Protein AF-A0A2H1IXR5-F1 (afdb_monomer_lite)

Structure (mmCIF, N/CA/C/O backbone):
data_AF-A0A2H1IXR5-F1
#
_entry.id   AF-A0A2H1IXR5-F1
#
loop_
_atom_site.group_PDB
_atom_site.id
_atom_site.type_symbol
_atom_site.label_atom_id
_atom_site.label_alt_id
_atom_site.label_comp_id
_atom_site.label_asym_id
_atom_site.label_entity_id
_atom_site.label_seq_id
_atom_site.pdbx_PDB_ins_code
_atom_site.Cartn_x
_atom_site.Cartn_y
_atom_site.Cartn_z
_atom_site.occupancy
_atom_site.B_iso_or_equiv
_atom_site.auth_seq_id
_atom_site.auth_comp_id
_atom_site.auth_asym_id
_atom_site.auth_atom_id
_atom_site.pdbx_PDB_model_num
ATOM 1 N N . MET A 1 1 ? 64.306 27.575 -42.105 1.00 40.12 1 MET A N 1
ATOM 2 C CA . MET A 1 1 ? 63.181 27.917 -41.209 1.00 40.12 1 MET A CA 1
ATOM 3 C C . MET A 1 1 ? 61.974 27.124 -41.673 1.00 40.12 1 MET A C 1
ATOM 5 O O . MET A 1 1 ? 61.232 27.578 -42.531 1.00 40.12 1 MET A O 1
ATOM 9 N N . THR A 1 2 ? 61.858 25.889 -41.200 1.00 37.22 2 THR A N 1
ATOM 10 C CA . THR A 1 2 ? 60.788 24.961 -41.578 1.00 37.22 2 THR A CA 1
ATOM 11 C C . THR A 1 2 ? 59.749 25.012 -40.469 1.00 37.22 2 THR A C 1
ATOM 13 O O . THR A 1 2 ? 60.037 24.636 -39.335 1.00 37.22 2 THR A O 1
ATOM 16 N N . ALA A 1 3 ? 58.574 25.559 -40.775 1.00 41.03 3 ALA A N 1
ATOM 17 C CA . ALA A 1 3 ? 57.439 25.564 -39.867 1.00 41.03 3 ALA A CA 1
ATOM 18 C C . ALA A 1 3 ? 56.911 24.130 -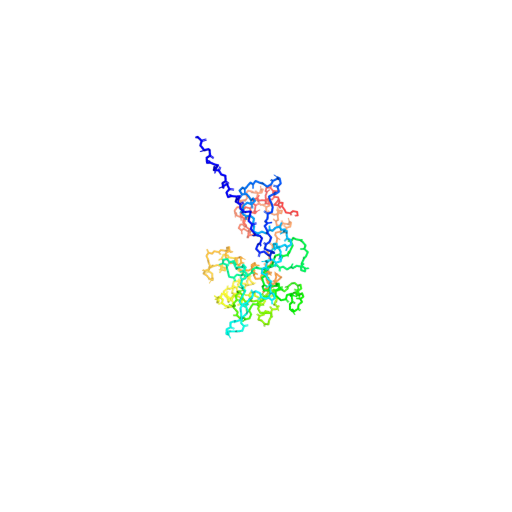39.744 1.00 41.03 3 ALA A C 1
ATOM 20 O O . ALA A 1 3 ? 56.418 23.561 -40.715 1.00 41.03 3 ALA A O 1
ATOM 21 N N . VAL A 1 4 ? 57.044 23.536 -38.559 1.00 42.31 4 VAL A N 1
ATOM 22 C CA . VAL A 1 4 ? 56.374 22.277 -38.234 1.00 42.31 4 VAL A CA 1
ATOM 23 C C . VAL A 1 4 ? 54.953 22.636 -37.814 1.00 42.31 4 VAL A C 1
ATOM 25 O O . VAL A 1 4 ? 54.736 23.279 -36.788 1.00 42.31 4 VAL A O 1
ATOM 28 N N . HIS A 1 5 ? 53.990 22.272 -38.656 1.00 37.94 5 HIS A N 1
ATOM 29 C CA . HIS A 1 5 ? 52.571 22.343 -38.343 1.00 37.94 5 HIS A CA 1
ATOM 30 C C . HIS A 1 5 ? 52.263 21.452 -37.135 1.00 37.94 5 HIS A C 1
ATOM 32 O O . HIS A 1 5 ? 52.347 20.230 -37.215 1.00 37.94 5 HIS A O 1
ATOM 38 N N . HIS A 1 6 ? 51.861 22.065 -36.025 1.00 44.50 6 HIS A N 1
ATOM 39 C CA . HIS A 1 6 ? 51.088 21.378 -35.000 1.00 44.50 6 HIS A CA 1
ATOM 40 C C . HIS A 1 6 ? 49.606 21.549 -35.325 1.00 44.50 6 HIS A C 1
ATOM 42 O O . HIS A 1 6 ? 49.024 22.599 -35.062 1.00 44.50 6 HIS A O 1
ATOM 48 N N . SER A 1 7 ? 48.991 20.517 -35.894 1.00 46.16 7 SER A N 1
ATOM 49 C CA . SER A 1 7 ? 47.535 20.422 -35.971 1.00 46.16 7 SER A CA 1
ATOM 50 C C . SER A 1 7 ? 47.090 18.969 -35.860 1.00 46.16 7 SER A C 1
ATOM 52 O O . SER A 1 7 ? 46.692 18.366 -36.844 1.00 46.16 7 SER A O 1
ATOM 54 N N . ASP A 1 8 ? 47.126 18.436 -34.644 1.00 41.22 8 ASP A N 1
ATOM 55 C CA . ASP A 1 8 ? 46.255 17.325 -34.258 1.00 41.22 8 ASP A CA 1
ATOM 56 C C . ASP A 1 8 ? 45.496 17.742 -33.000 1.00 41.22 8 ASP A C 1
ATOM 58 O O . ASP A 1 8 ? 45.766 17.325 -31.875 1.00 41.22 8 ASP A O 1
ATOM 62 N N . ALA A 1 9 ? 44.542 18.653 -33.197 1.00 44.06 9 ALA A N 1
ATOM 63 C CA . ALA A 1 9 ? 43.470 18.838 -32.238 1.00 44.06 9 ALA A CA 1
ATOM 64 C C . ALA A 1 9 ? 42.524 17.646 -32.400 1.00 44.06 9 ALA A C 1
ATOM 66 O O . ALA A 1 9 ? 41.648 17.653 -33.264 1.00 44.06 9 ALA A O 1
ATOM 67 N N . THR A 1 10 ? 42.723 16.609 -31.588 1.00 45.66 10 THR A N 1
ATOM 68 C CA . THR A 1 10 ? 41.796 15.486 -31.450 1.00 45.66 10 THR A CA 1
ATOM 69 C C . THR A 1 10 ? 40.399 16.050 -31.194 1.00 45.66 10 THR A C 1
ATOM 71 O O . THR A 1 10 ? 40.107 16.530 -30.097 1.00 45.66 10 THR A O 1
ATOM 74 N N . ILE A 1 11 ? 39.533 16.046 -32.213 1.00 52.44 11 ILE A N 1
ATOM 75 C CA . ILE A 1 11 ? 38.125 16.408 -32.050 1.00 52.44 11 ILE A CA 1
ATOM 76 C C . ILE A 1 11 ? 37.578 15.432 -31.014 1.00 52.44 11 ILE A C 1
ATOM 78 O O . ILE A 1 11 ? 37.515 14.230 -31.269 1.00 52.44 11 ILE A O 1
ATOM 82 N N . ALA A 1 12 ? 37.235 15.934 -29.826 1.00 58.16 12 ALA A N 1
ATOM 83 C CA . ALA A 1 12 ? 36.590 15.135 -28.799 1.00 58.16 12 ALA A CA 1
ATOM 84 C C . ALA A 1 12 ? 35.299 14.569 -29.401 1.00 58.16 12 ALA A C 1
ATOM 86 O O . ALA A 1 12 ? 34.321 15.298 -29.592 1.00 58.16 12 ALA A O 1
ATOM 87 N N . GLN A 1 13 ? 35.328 13.288 -29.774 1.00 75.44 13 GLN A N 1
ATOM 88 C CA . GLN A 1 13 ? 34.179 12.610 -30.355 1.00 75.44 13 GLN A CA 1
ATOM 89 C C . GLN A 1 13 ? 33.023 12.706 -29.354 1.00 75.44 13 GLN A C 1
ATOM 91 O O . GLN A 1 13 ? 33.204 12.515 -28.148 1.00 75.44 13 GLN A O 1
ATOM 96 N N . GLY A 1 14 ? 31.846 13.098 -29.844 1.00 83.75 14 GLY A N 1
ATOM 97 C CA . GLY A 1 14 ? 30.659 13.256 -29.009 1.00 83.75 14 GLY A CA 1
ATOM 98 C C . GLY A 1 14 ? 30.256 11.956 -28.307 1.00 83.75 14 GLY A C 1
ATOM 99 O O . GLY A 1 14 ? 30.697 10.877 -28.707 1.00 83.75 14 GLY A O 1
ATOM 100 N N . PRO A 1 15 ? 29.398 12.022 -27.274 1.00 94.00 15 PRO A N 1
ATOM 101 C CA . PRO A 1 15 ? 28.948 10.817 -26.591 1.00 94.00 15 PRO A CA 1
ATOM 102 C C . PRO A 1 15 ? 28.207 9.899 -27.566 1.00 94.00 15 PRO A C 1
ATOM 104 O O . PRO A 1 15 ? 27.462 10.366 -28.426 1.00 94.00 15 PRO A O 1
ATOM 107 N N . VAL A 1 16 ? 28.399 8.590 -27.425 1.00 95.69 16 VAL A N 1
ATOM 108 C CA . VAL A 1 16 ? 27.763 7.578 -28.276 1.00 95.69 16 VAL A CA 1
ATOM 109 C C . VAL A 1 16 ? 26.466 7.101 -27.627 1.00 95.69 16 VAL A C 1
ATOM 111 O O . VAL A 1 16 ? 26.419 6.827 -26.429 1.00 95.69 16 VAL A O 1
ATOM 114 N N . CYS A 1 17 ? 25.395 7.011 -28.414 1.00 95.69 17 CYS A N 1
ATOM 115 C CA . CYS A 1 17 ? 24.106 6.516 -27.951 1.00 95.69 17 CYS A CA 1
ATOM 116 C C . CYS A 1 17 ? 24.205 5.044 -27.536 1.00 95.69 17 CYS A C 1
ATOM 118 O O . CYS A 1 17 ? 24.503 4.194 -28.375 1.00 95.69 17 CYS A O 1
ATOM 120 N N . LYS A 1 18 ? 23.862 4.728 -26.282 1.00 95.00 18 LYS A N 1
ATOM 121 C CA . LYS A 1 18 ? 23.896 3.348 -25.766 1.00 95.00 18 LYS A CA 1
ATOM 122 C C . LYS A 1 18 ? 22.903 2.407 -26.470 1.00 95.00 18 LYS A C 1
ATOM 124 O O . LYS A 1 18 ? 23.137 1.208 -26.502 1.00 95.00 18 LYS A O 1
ATOM 129 N N . ALA A 1 19 ? 21.827 2.942 -27.048 1.00 93.56 19 ALA A N 1
ATOM 130 C CA . ALA A 1 19 ? 20.795 2.142 -27.712 1.00 93.56 19 ALA A CA 1
ATOM 131 C C . ALA A 1 19 ? 21.144 1.783 -29.165 1.00 93.56 19 ALA A C 1
ATOM 133 O O . ALA A 1 19 ? 21.010 0.640 -29.574 1.00 93.56 19 ALA A O 1
ATOM 134 N N . CYS A 1 20 ? 21.559 2.773 -29.966 1.00 95.31 20 CYS A N 1
ATOM 135 C CA . CYS A 1 20 ? 21.711 2.617 -31.419 1.00 95.31 20 CYS A CA 1
ATOM 136 C C . CYS A 1 20 ? 23.144 2.814 -31.932 1.00 95.31 20 CYS A C 1
ATOM 138 O O . CYS A 1 20 ? 23.359 2.789 -33.140 1.00 95.31 20 CYS A O 1
ATOM 140 N N . GLY A 1 21 ? 24.109 3.086 -31.048 1.00 94.31 21 GLY A N 1
ATOM 141 C CA . GLY A 1 21 ? 25.526 3.234 -31.398 1.00 94.31 21 GLY A CA 1
ATOM 142 C C . GLY A 1 21 ? 25.895 4.511 -32.164 1.00 94.31 21 GLY A C 1
ATOM 143 O O . GLY A 1 21 ? 27.063 4.722 -32.473 1.00 94.31 21 GLY A O 1
ATOM 144 N N . LYS A 1 22 ? 24.937 5.393 -32.472 1.00 94.88 22 LYS A N 1
ATOM 145 C CA . LYS A 1 22 ? 25.205 6.652 -33.189 1.00 94.88 22 LYS A CA 1
ATOM 146 C C . LYS A 1 22 ? 25.872 7.688 -32.283 1.00 94.88 22 LYS A C 1
ATOM 148 O O . LYS A 1 22 ? 25.480 7.835 -31.123 1.00 94.88 22 LYS A O 1
ATOM 153 N N . VAL A 1 23 ? 26.806 8.466 -32.831 1.00 95.00 23 VAL A N 1
ATOM 154 C CA . VAL A 1 23 ? 27.362 9.652 -32.158 1.00 95.00 23 VAL A CA 1
ATOM 155 C C . VAL A 1 23 ? 26.245 10.677 -31.946 1.00 95.00 23 VAL A C 1
ATOM 157 O O . VAL A 1 23 ? 25.478 10.987 -32.857 1.00 95.00 23 VAL A O 1
ATOM 160 N N . ILE A 1 24 ? 26.116 11.184 -30.723 1.00 94.75 24 ILE A N 1
ATOM 161 C CA . ILE A 1 24 ? 25.086 12.152 -30.354 1.00 94.75 24 ILE A CA 1
ATOM 162 C C . ILE A 1 24 ? 25.579 13.548 -30.721 1.00 94.75 24 ILE A C 1
ATOM 164 O O . ILE A 1 24 ? 26.466 14.103 -30.073 1.00 94.75 24 ILE A O 1
ATOM 168 N N . GLU A 1 25 ? 24.941 14.160 -31.711 1.00 93.06 25 GLU A N 1
ATOM 169 C CA . GLU A 1 25 ? 25.218 15.543 -32.093 1.00 93.06 25 GLU A CA 1
ATOM 170 C C . GLU A 1 25 ? 24.781 16.543 -31.011 1.00 93.06 25 GLU A C 1
ATOM 172 O O . GLU A 1 25 ? 23.751 16.383 -30.336 1.00 93.06 25 GLU A O 1
ATOM 177 N N . LYS A 1 26 ? 25.579 17.603 -30.840 1.00 92.31 26 LYS A N 1
ATOM 178 C CA . LYS A 1 26 ? 25.272 18.693 -29.912 1.00 92.31 26 LYS A CA 1
ATOM 179 C C . LYS A 1 26 ? 24.217 19.601 -30.522 1.00 92.31 26 LYS A C 1
ATOM 181 O O . LYS A 1 26 ? 24.456 20.243 -31.538 1.00 92.31 26 LYS A O 1
ATOM 186 N N . ARG A 1 27 ? 23.073 19.741 -29.851 1.00 90.12 27 ARG A N 1
ATOM 187 C CA . ARG A 1 27 ? 22.054 20.713 -30.271 1.00 90.12 27 ARG A CA 1
ATOM 188 C C . ARG A 1 27 ? 22.540 22.132 -29.944 1.00 90.12 27 ARG A C 1
ATOM 190 O O . ARG A 1 27 ? 23.198 22.312 -28.912 1.00 90.12 27 ARG A O 1
ATOM 197 N N . PRO A 1 28 ? 22.175 23.157 -30.737 1.00 91.75 28 PRO A N 1
ATOM 198 C CA . PRO A 1 28 ? 22.582 24.540 -30.472 1.00 91.75 28 PRO A CA 1
ATOM 199 C C . PRO A 1 28 ? 22.265 24.997 -29.040 1.00 91.75 28 PRO A C 1
ATOM 201 O O . PRO A 1 28 ? 23.124 25.554 -28.363 1.00 91.75 28 PRO A O 1
ATOM 204 N N . LYS A 1 29 ? 21.073 24.638 -28.542 1.00 92.00 29 LYS A N 1
ATOM 205 C CA . LYS A 1 29 ? 20.589 24.956 -27.188 1.00 92.00 29 LYS A CA 1
ATOM 206 C C . LYS A 1 29 ? 21.223 24.150 -26.049 1.00 92.00 29 LYS A C 1
ATOM 208 O O . LYS A 1 29 ? 21.058 24.514 -24.889 1.00 92.00 29 LYS A O 1
ATOM 213 N N . ASP A 1 30 ? 21.900 23.040 -26.341 1.00 90.38 30 ASP A N 1
ATOM 214 C CA . ASP A 1 30 ? 22.461 22.192 -25.290 1.00 90.38 30 ASP A CA 1
ATOM 215 C C . ASP A 1 30 ? 23.750 22.839 -24.756 1.00 90.38 30 ASP A C 1
ATOM 217 O O . ASP A 1 30 ? 24.709 23.052 -25.504 1.00 90.38 30 ASP A O 1
ATOM 221 N N . ALA A 1 31 ? 23.829 23.100 -23.450 1.00 93.94 31 ALA A N 1
ATOM 222 C CA . ALA A 1 31 ? 25.103 23.430 -22.814 1.00 93.94 31 ALA A CA 1
ATOM 223 C C . ALA A 1 31 ? 26.078 22.246 -22.959 1.00 93.94 31 ALA A C 1
ATOM 225 O O . ALA A 1 31 ? 25.685 21.092 -22.776 1.00 93.94 31 ALA A O 1
ATOM 226 N N . TYR A 1 32 ? 27.364 22.507 -23.227 1.00 91.31 32 TYR A N 1
ATOM 227 C CA . TYR A 1 32 ? 28.366 21.449 -23.454 1.00 91.31 32 TYR A CA 1
ATOM 228 C C . TYR A 1 32 ? 28.401 20.406 -22.323 1.00 91.31 32 TYR A C 1
ATOM 230 O O . TYR A 1 32 ? 28.439 19.203 -22.573 1.00 91.31 32 TYR A O 1
ATOM 238 N N . ARG A 1 33 ? 28.304 20.858 -21.061 1.00 93.06 33 ARG A N 1
ATOM 239 C CA . ARG A 1 33 ? 28.290 19.987 -19.872 1.00 93.06 33 ARG A CA 1
ATOM 240 C C . ARG A 1 33 ? 27.086 19.041 -19.813 1.00 93.06 33 ARG A C 1
ATOM 242 O O . ARG A 1 33 ? 27.217 17.974 -19.218 1.00 93.06 33 ARG A O 1
ATOM 249 N N . VAL A 1 34 ? 25.952 19.438 -20.389 1.00 91.81 34 VAL A N 1
ATOM 250 C CA . VAL A 1 34 ? 24.729 18.627 -20.476 1.00 91.81 34 VAL A CA 1
ATOM 251 C C . VAL A 1 34 ? 24.834 17.674 -21.659 1.00 91.81 34 VAL A C 1
ATOM 253 O O . VAL A 1 34 ? 24.655 16.472 -21.482 1.00 91.81 34 VAL A O 1
ATOM 256 N N . TRP A 1 35 ? 25.205 18.188 -22.837 1.00 93.88 35 TRP A N 1
ATOM 257 C CA . TRP A 1 35 ? 25.384 17.384 -24.047 1.00 93.88 35 TRP A CA 1
ATOM 258 C C . TRP A 1 35 ? 26.360 16.225 -23.836 1.00 93.88 35 TRP A C 1
ATOM 260 O O . TRP A 1 35 ? 25.990 15.085 -24.096 1.00 93.88 35 TRP A O 1
ATOM 270 N N . ARG A 1 36 ? 27.551 16.487 -23.276 1.00 94.19 36 ARG A N 1
ATOM 271 C CA . ARG A 1 36 ? 28.592 15.463 -23.065 1.00 94.19 36 ARG A CA 1
ATOM 272 C C . ARG A 1 36 ? 28.173 14.316 -22.134 1.00 94.19 36 ARG A C 1
ATOM 274 O O . ARG A 1 36 ? 28.843 13.296 -22.098 1.00 94.19 36 ARG A O 1
ATOM 281 N N . LYS A 1 37 ? 27.113 14.505 -21.337 1.00 94.12 37 LYS A N 1
ATOM 282 C CA . LYS A 1 37 ? 26.563 13.502 -20.408 1.00 94.12 37 LYS A CA 1
ATOM 283 C C . LYS A 1 37 ? 25.361 12.749 -20.987 1.00 94.12 37 LYS A C 1
ATOM 285 O O . LYS A 1 37 ? 24.783 11.911 -20.300 1.00 94.12 37 LYS A O 1
ATOM 290 N N . ARG A 1 38 ? 24.922 13.071 -22.208 1.00 93.69 38 ARG A N 1
ATOM 291 C CA . ARG A 1 38 ? 23.773 12.402 -22.821 1.00 93.69 38 ARG A CA 1
ATOM 292 C C . ARG A 1 38 ? 24.112 10.942 -23.102 1.00 93.69 38 ARG A C 1
ATOM 294 O O . ARG A 1 38 ? 25.134 10.650 -23.704 1.00 93.69 38 ARG A O 1
ATOM 301 N N . VAL A 1 39 ? 23.210 10.053 -22.699 1.00 95.31 39 VAL A N 1
ATOM 302 C CA . VAL A 1 39 ? 23.341 8.599 -22.896 1.00 95.31 39 VAL A CA 1
ATOM 303 C C . VAL A 1 39 ? 22.618 8.135 -24.166 1.00 95.31 39 VAL A C 1
ATOM 305 O O . VAL A 1 39 ? 23.022 7.162 -24.795 1.00 95.31 39 VAL A O 1
ATOM 308 N N . TYR A 1 40 ? 21.564 8.852 -24.573 1.00 95.75 40 TYR A N 1
ATOM 309 C CA . TYR A 1 40 ? 20.705 8.484 -25.700 1.00 95.75 40 TYR A CA 1
ATOM 310 C C . TYR A 1 40 ? 20.504 9.652 -26.682 1.00 95.75 40 TYR A C 1
ATOM 312 O O . TYR A 1 40 ? 20.401 10.827 -26.292 1.00 95.75 40 TYR A O 1
ATOM 320 N N . CYS A 1 41 ? 20.436 9.338 -27.981 1.00 93.31 41 CYS A N 1
ATOM 321 C CA . CYS A 1 41 ? 20.284 10.336 -29.046 1.00 93.31 41 CYS A CA 1
ATOM 322 C C . CYS A 1 41 ? 18.850 10.895 -29.153 1.00 93.31 41 CYS A C 1
ATOM 324 O O . CYS A 1 41 ? 18.680 12.078 -29.473 1.00 93.31 41 CYS A O 1
ATOM 326 N N . SER A 1 42 ? 17.839 10.098 -28.798 1.00 91.50 42 SER A N 1
ATOM 327 C CA . SER A 1 42 ? 16.414 10.445 -28.836 1.00 91.50 42 SER A CA 1
ATOM 328 C C . SER A 1 42 ? 15.656 9.884 -27.627 1.00 91.50 42 SER A C 1
ATOM 330 O O . SER A 1 42 ? 16.194 9.085 -26.857 1.00 91.50 42 SER A O 1
ATOM 332 N N . LYS A 1 43 ? 14.397 10.318 -27.468 1.00 88.44 43 LYS A N 1
ATOM 333 C CA . LYS A 1 43 ? 13.466 9.738 -26.493 1.00 88.44 43 LYS A CA 1
ATOM 334 C C . LYS A 1 43 ? 13.223 8.257 -26.797 1.00 88.44 43 LYS A C 1
ATOM 336 O O . LYS A 1 43 ? 13.309 7.455 -25.883 1.00 88.44 43 LYS A O 1
ATOM 341 N N . ASP A 1 44 ? 13.044 7.902 -28.067 1.00 88.88 44 ASP A N 1
ATOM 342 C CA . ASP A 1 44 ? 12.787 6.518 -28.483 1.00 88.88 44 ASP A CA 1
ATOM 343 C C . ASP A 1 44 ? 13.957 5.593 -28.145 1.00 88.88 44 ASP A C 1
ATOM 345 O O . ASP A 1 44 ? 13.749 4.509 -27.621 1.00 88.88 44 ASP A O 1
ATOM 349 N N . CYS A 1 45 ? 15.202 6.039 -28.355 1.00 92.75 45 CYS A N 1
ATOM 350 C CA . CYS A 1 45 ? 16.381 5.281 -27.929 1.00 92.75 45 CYS A CA 1
ATOM 351 C C . CYS A 1 45 ? 16.452 5.128 -26.404 1.00 92.75 45 CYS A C 1
ATOM 353 O O . CYS A 1 45 ? 16.851 4.077 -25.919 1.00 92.75 45 CYS A O 1
ATOM 355 N N . ALA A 1 46 ? 16.069 6.160 -25.646 1.00 90.25 46 ALA A N 1
ATOM 356 C CA . ALA A 1 46 ? 16.025 6.066 -24.191 1.00 90.25 46 ALA A CA 1
ATOM 357 C C . ALA A 1 46 ? 14.934 5.097 -23.714 1.00 90.25 46 ALA A C 1
ATOM 359 O O . ALA A 1 46 ? 15.184 4.312 -22.803 1.00 90.25 46 ALA A O 1
ATOM 360 N N . ASP A 1 47 ? 13.750 5.142 -24.328 1.00 86.62 47 ASP A N 1
ATOM 361 C CA . ASP A 1 47 ? 12.620 4.284 -23.980 1.00 86.62 47 ASP A CA 1
ATOM 362 C C . ASP A 1 47 ? 12.865 2.825 -24.410 1.00 86.62 47 ASP A C 1
ATOM 364 O O . ASP A 1 47 ? 12.591 1.923 -23.625 1.00 86.62 47 ASP A O 1
ATOM 368 N N . ALA A 1 48 ? 13.486 2.586 -25.571 1.00 85.88 48 ALA A N 1
ATOM 369 C CA . ALA A 1 48 ? 13.877 1.252 -26.042 1.00 85.88 48 ALA A CA 1
ATOM 370 C C . ALA A 1 48 ? 14.997 0.602 -25.210 1.00 85.88 48 ALA A C 1
ATOM 372 O O . ALA A 1 48 ? 15.167 -0.609 -25.250 1.00 85.88 48 ALA A O 1
ATOM 373 N N . SER A 1 49 ? 15.778 1.394 -24.470 1.00 89.44 49 SER A N 1
ATOM 374 C CA . SER A 1 49 ? 16.808 0.892 -23.547 1.00 89.44 49 SER A CA 1
ATOM 375 C C . SER A 1 49 ? 16.321 0.739 -22.105 1.00 89.44 49 SER A C 1
ATOM 377 O O . SER A 1 49 ? 17.132 0.496 -21.209 1.00 89.44 49 SER A O 1
ATOM 379 N N . ARG A 1 50 ? 15.023 0.930 -21.839 1.00 90.50 50 ARG A N 1
ATOM 380 C CA . ARG A 1 50 ? 14.454 0.647 -20.519 1.00 90.50 50 ARG A CA 1
ATOM 381 C C . ARG A 1 50 ? 14.367 -0.866 -20.310 1.00 90.50 50 ARG A C 1
ATOM 383 O O . ARG A 1 50 ? 14.001 -1.560 -21.254 1.00 90.50 50 ARG A O 1
ATOM 390 N N . PRO A 1 51 ? 14.601 -1.353 -19.079 1.00 92.75 51 PRO A N 1
ATOM 391 C CA . PRO A 1 51 ? 14.294 -2.732 -18.737 1.00 92.75 51 PRO A CA 1
ATOM 392 C C . PRO A 1 51 ? 12.831 -3.059 -19.057 1.00 92.75 51 PRO A C 1
ATOM 394 O O . PRO A 1 51 ? 11.910 -2.351 -18.630 1.00 92.75 51 PRO A O 1
ATOM 397 N N . SER A 1 52 ? 12.639 -4.124 -19.815 1.00 93.31 52 SER A N 1
ATOM 398 C CA . SER A 1 52 ? 11.377 -4.737 -20.182 1.00 93.31 52 SER A CA 1
ATOM 399 C C . SER A 1 52 ? 10.979 -5.766 -19.132 1.00 93.31 52 SER A C 1
ATOM 401 O O . SER A 1 52 ? 11.715 -6.709 -18.846 1.00 93.31 52 SER A O 1
ATOM 403 N N . ILE A 1 53 ? 9.761 -5.634 -18.603 1.00 95.69 53 ILE A N 1
ATOM 404 C CA . ILE A 1 53 ? 9.214 -6.583 -17.623 1.00 95.69 53 ILE A CA 1
ATOM 405 C C . ILE A 1 53 ? 9.122 -8.023 -18.153 1.00 95.69 53 ILE A C 1
ATOM 407 O O . ILE A 1 53 ? 9.006 -8.958 -17.373 1.00 95.69 53 ILE A O 1
ATOM 411 N N . LEU A 1 54 ? 9.141 -8.190 -19.478 1.00 94.56 54 LEU A N 1
ATOM 412 C CA . LEU A 1 54 ? 8.986 -9.476 -20.156 1.00 94.56 54 LEU A CA 1
ATOM 413 C C . LEU A 1 54 ? 10.303 -10.238 -20.324 1.00 94.56 54 LEU A C 1
ATOM 415 O O . LEU A 1 54 ? 10.275 -11.382 -20.761 1.00 94.56 54 LEU A O 1
ATOM 419 N N . SER A 1 55 ? 11.447 -9.608 -20.052 1.00 94.75 55 SER A N 1
ATOM 420 C CA . SER A 1 55 ? 12.751 -10.205 -20.367 1.00 94.75 55 SER A CA 1
ATOM 421 C C . SER A 1 55 ? 13.861 -9.875 -19.376 1.00 94.75 55 SER A C 1
ATOM 423 O O . SER A 1 55 ? 14.794 -10.657 -19.250 1.00 94.75 55 SER A O 1
ATOM 425 N N . ASP A 1 56 ? 13.792 -8.745 -18.669 1.00 96.50 56 ASP A N 1
ATOM 426 C CA . ASP A 1 56 ? 14.868 -8.291 -17.779 1.00 96.50 56 ASP A CA 1
ATOM 427 C C . ASP A 1 56 ? 14.687 -8.808 -16.342 1.00 96.50 56 ASP A C 1
ATOM 429 O O . ASP A 1 56 ? 14.640 -8.051 -15.369 1.00 96.50 56 ASP A O 1
ATOM 433 N N . TYR A 1 57 ? 14.574 -10.128 -16.217 1.00 97.69 57 TYR A N 1
ATOM 434 C CA . TYR A 1 57 ? 14.563 -10.856 -14.951 1.00 97.69 57 TYR A CA 1
ATOM 435 C C . TYR A 1 57 ? 15.460 -12.095 -15.036 1.00 97.69 57 TYR A C 1
ATOM 437 O O . TYR A 1 57 ? 15.698 -12.627 -16.120 1.00 97.69 57 TYR A O 1
ATOM 445 N N . ILE A 1 58 ? 15.940 -12.577 -13.890 1.00 97.81 58 ILE A N 1
ATOM 446 C CA . ILE A 1 58 ? 16.591 -13.891 -13.788 1.00 97.81 58 ILE A CA 1
ATOM 447 C C . ILE A 1 58 ? 15.638 -14.877 -13.118 1.00 97.81 58 ILE A C 1
ATOM 449 O O . ILE A 1 58 ? 14.906 -14.509 -12.203 1.00 97.81 58 ILE A O 1
ATOM 453 N N . VAL A 1 59 ? 15.631 -16.126 -13.575 1.00 98.25 59 VAL A N 1
ATOM 454 C CA . VAL A 1 59 ? 14.872 -17.195 -12.916 1.00 98.25 59 VAL A CA 1
ATOM 455 C C . VAL A 1 59 ? 15.797 -17.882 -11.922 1.00 98.25 59 VAL A C 1
ATOM 457 O O . VAL A 1 59 ? 16.832 -18.419 -12.316 1.00 98.25 59 VAL A O 1
ATOM 460 N N . VAL A 1 60 ? 15.437 -17.837 -10.642 1.00 97.81 60 VAL A N 1
ATOM 461 C CA . VAL A 1 60 ? 16.188 -18.491 -9.560 1.00 97.81 60 VAL A CA 1
ATOM 462 C C . VAL A 1 60 ? 15.564 -19.841 -9.197 1.00 97.81 60 VAL A C 1
ATOM 464 O O . VAL A 1 60 ? 14.458 -20.161 -9.630 1.00 97.81 60 VAL A O 1
ATOM 467 N N . GLU A 1 61 ? 16.262 -20.640 -8.386 1.00 97.25 61 GLU A N 1
ATOM 468 C CA . GLU A 1 61 ? 15.860 -22.011 -8.025 1.00 97.25 61 GLU A CA 1
ATOM 469 C C . GLU A 1 61 ? 14.458 -22.099 -7.398 1.00 97.25 61 GLU A C 1
ATOM 471 O O . GLU A 1 61 ? 13.729 -23.054 -7.646 1.00 97.25 61 GLU A O 1
ATOM 476 N N . SER A 1 62 ? 14.027 -21.067 -6.665 1.00 96.56 62 SER A N 1
ATOM 477 C CA . SER A 1 62 ? 12.679 -20.992 -6.084 1.00 96.56 62 SER A CA 1
ATOM 478 C C . SER A 1 62 ? 11.553 -20.793 -7.112 1.00 96.56 62 SER A C 1
ATOM 480 O O . SER A 1 62 ? 10.396 -20.640 -6.726 1.00 96.56 62 SER A O 1
ATOM 482 N N . GLY A 1 63 ? 11.868 -20.707 -8.409 1.00 97.50 63 GLY A N 1
ATOM 483 C CA . GLY A 1 63 ? 10.917 -20.363 -9.470 1.00 97.50 63 GLY A CA 1
ATOM 484 C C . GLY A 1 63 ? 10.562 -18.872 -9.523 1.00 97.50 63 GLY A C 1
ATOM 485 O O . GLY A 1 63 ? 9.781 -18.446 -10.378 1.00 97.50 63 GLY A O 1
ATOM 486 N N . CYS A 1 64 ? 11.132 -18.049 -8.635 1.00 98.31 64 CYS A N 1
ATOM 487 C CA . CYS A 1 64 ? 10.961 -16.601 -8.686 1.00 98.31 64 CYS A CA 1
ATOM 488 C C . CYS A 1 64 ? 11.639 -16.014 -9.927 1.00 98.31 64 CYS A C 1
ATOM 490 O O . CYS A 1 64 ? 12.721 -16.438 -10.332 1.00 98.31 64 CYS A O 1
ATOM 492 N N . TRP A 1 65 ? 11.003 -14.997 -10.505 1.00 98.38 65 TRP A N 1
ATOM 493 C CA . TRP A 1 65 ? 11.594 -14.176 -11.558 1.00 98.38 65 TRP A CA 1
ATOM 494 C C . TRP A 1 65 ? 12.107 -12.898 -10.907 1.00 98.38 65 TRP A C 1
ATOM 496 O O . TRP A 1 65 ? 11.324 -11.991 -10.639 1.00 98.38 65 TRP A O 1
ATOM 506 N N . GLU A 1 66 ? 13.391 -12.835 -10.578 1.00 97.69 66 GLU A N 1
ATOM 507 C CA . GLU A 1 66 ? 13.967 -11.688 -9.878 1.00 97.69 66 GLU A CA 1
ATOM 508 C C . GLU A 1 66 ? 14.216 -10.532 -10.841 1.00 97.69 66 GLU A C 1
ATOM 510 O O . GLU A 1 66 ? 15.027 -10.623 -11.770 1.00 97.69 66 GLU A O 1
ATOM 515 N N . TRP A 1 67 ? 13.512 -9.426 -10.607 1.00 98.12 67 TRP A N 1
ATOM 516 C CA . TRP A 1 67 ? 13.589 -8.232 -11.436 1.00 98.12 67 TRP A CA 1
ATOM 517 C C . TRP A 1 67 ? 14.993 -7.621 -11.459 1.00 98.12 67 TRP A C 1
ATOM 519 O O . TRP A 1 67 ? 15.552 -7.327 -10.407 1.00 98.12 67 TRP A O 1
ATOM 529 N N . GLN A 1 68 ? 15.535 -7.358 -12.653 1.00 97.19 68 GLN A N 1
ATOM 530 C CA . GLN A 1 68 ? 16.874 -6.766 -12.828 1.00 97.19 68 GLN A CA 1
ATOM 531 C C . GLN A 1 68 ? 16.843 -5.249 -13.087 1.00 97.19 68 GLN A C 1
ATOM 533 O O . GLN A 1 68 ? 17.875 -4.620 -13.327 1.00 97.19 68 GLN A O 1
ATOM 538 N N . GLY A 1 69 ? 15.654 -4.640 -13.073 1.00 95.00 69 GLY A N 1
ATOM 539 C CA . GLY A 1 69 ? 15.491 -3.196 -13.209 1.00 95.00 69 GLY A CA 1
ATOM 540 C C . GLY A 1 69 ? 15.640 -2.443 -11.883 1.00 95.00 69 GLY A C 1
ATOM 541 O O . GLY A 1 69 ? 16.313 -2.869 -10.952 1.00 95.00 69 GLY A O 1
ATOM 542 N N . HIS A 1 70 ? 15.001 -1.275 -11.789 1.00 95.25 70 HIS A N 1
ATOM 543 C CA . HIS A 1 70 ? 15.058 -0.463 -10.572 1.00 95.25 70 HIS A CA 1
ATOM 544 C C . HIS A 1 70 ? 14.356 -1.169 -9.407 1.00 95.25 70 HIS A C 1
ATOM 546 O O . HIS A 1 70 ? 13.162 -1.456 -9.505 1.00 95.25 70 HIS A O 1
ATOM 552 N N . ILE A 1 71 ? 15.059 -1.327 -8.288 1.00 95.88 71 ILE A N 1
ATOM 553 C CA . ILE A 1 71 ? 14.530 -1.792 -7.002 1.00 95.88 71 ILE A CA 1
ATOM 554 C C . ILE A 1 71 ? 14.668 -0.643 -6.001 1.00 95.88 71 ILE A C 1
ATOM 556 O O . ILE A 1 71 ? 15.708 0.015 -5.944 1.00 95.88 71 ILE A O 1
ATOM 560 N N . ASP A 1 72 ? 13.601 -0.343 -5.264 1.00 94.62 72 ASP A N 1
ATOM 561 C CA . ASP A 1 72 ? 13.643 0.692 -4.234 1.00 94.62 72 ASP A CA 1
ATOM 562 C C . ASP A 1 72 ? 14.273 0.198 -2.918 1.00 94.62 72 ASP A C 1
ATOM 564 O O . ASP A 1 72 ? 14.608 -0.972 -2.747 1.00 94.62 72 ASP A O 1
ATOM 568 N N . LYS A 1 73 ? 14.425 1.108 -1.952 1.00 95.00 73 LYS A N 1
ATOM 569 C CA . LYS A 1 73 ? 15.003 0.799 -0.634 1.00 95.00 73 LYS A CA 1
ATOM 570 C C . LYS A 1 73 ? 14.212 -0.234 0.184 1.00 95.00 73 LYS A C 1
ATOM 572 O O . LYS A 1 73 ? 14.746 -0.752 1.156 1.00 95.00 73 LYS A O 1
ATOM 577 N N . ASN A 1 74 ? 12.952 -0.479 -0.171 1.00 90.25 74 ASN A N 1
ATOM 578 C CA . ASN A 1 74 ? 12.067 -1.428 0.495 1.00 90.25 74 ASN A CA 1
ATOM 579 C C . ASN A 1 74 ? 12.015 -2.773 -0.261 1.00 90.25 74 ASN A C 1
ATOM 581 O O . ASN A 1 74 ? 11.208 -3.628 0.090 1.00 90.25 74 ASN A O 1
ATOM 585 N N . GLY A 1 75 ? 12.837 -2.958 -1.303 1.00 93.44 75 GLY A N 1
ATOM 586 C CA . GLY A 1 75 ? 12.899 -4.189 -2.093 1.00 93.44 75 GLY A CA 1
ATOM 587 C C . GLY A 1 75 ? 11.879 -4.272 -3.230 1.00 93.44 75 GLY A C 1
ATOM 588 O O . GLY A 1 75 ? 11.820 -5.289 -3.917 1.00 93.44 75 GLY A O 1
ATOM 589 N N . TYR A 1 76 ? 11.090 -3.223 -3.483 1.00 93.56 76 TYR A N 1
ATOM 590 C CA . TYR A 1 76 ? 10.054 -3.265 -4.512 1.00 93.56 76 TYR A CA 1
ATOM 591 C C . TYR A 1 76 ? 10.565 -2.769 -5.865 1.00 93.56 76 TYR A C 1
ATOM 593 O O . TYR A 1 76 ? 11.070 -1.649 -6.013 1.00 93.56 76 TYR A O 1
ATOM 601 N N . GLY A 1 77 ? 10.370 -3.600 -6.889 1.00 96.06 77 GLY A N 1
ATOM 602 C CA . GLY A 1 77 ? 10.709 -3.265 -8.266 1.00 96.06 77 GLY A CA 1
ATOM 603 C C . GLY A 1 77 ? 9.806 -2.178 -8.859 1.00 96.06 77 GLY A C 1
ATOM 604 O O . GLY A 1 77 ? 8.595 -2.161 -8.629 1.00 96.06 77 GLY A O 1
ATOM 605 N N . LYS A 1 78 ? 10.366 -1.302 -9.695 1.00 96.38 78 LYS A N 1
ATOM 606 C CA . LYS A 1 78 ? 9.627 -0.397 -10.591 1.00 96.38 78 LYS A CA 1
ATOM 607 C C . LYS A 1 78 ? 9.898 -0.778 -12.041 1.00 96.38 78 LYS A C 1
ATOM 609 O O . LYS A 1 78 ? 11.046 -1.035 -12.408 1.00 96.38 78 LYS A O 1
ATOM 614 N N . ALA A 1 79 ? 8.855 -0.760 -12.862 1.00 96.19 79 ALA A N 1
ATOM 615 C CA . ALA A 1 79 ? 8.951 -1.043 -14.289 1.00 96.19 79 ALA A CA 1
ATOM 616 C C . ALA A 1 79 ? 8.176 -0.012 -15.111 1.00 96.19 79 ALA A C 1
ATOM 618 O O . ALA A 1 79 ? 7.275 0.671 -14.611 1.00 96.19 79 ALA A O 1
ATOM 619 N N . TYR A 1 80 ? 8.569 0.108 -16.378 1.00 93.38 80 TYR A N 1
ATOM 620 C CA . TYR A 1 80 ? 7.862 0.929 -17.345 1.00 93.38 80 TYR A CA 1
ATOM 621 C C . TYR A 1 80 ? 6.819 0.088 -18.089 1.00 93.38 80 TYR A C 1
ATOM 623 O O . TYR A 1 80 ? 7.133 -0.997 -18.567 1.00 93.38 80 TYR A O 1
ATOM 631 N N . ASP A 1 81 ? 5.600 0.604 -18.208 1.00 92.31 81 ASP A N 1
ATOM 632 C CA . ASP A 1 81 ? 4.468 -0.046 -18.866 1.00 92.31 81 ASP A CA 1
ATOM 633 C C . ASP A 1 81 ? 3.977 0.837 -20.018 1.00 92.31 81 ASP A C 1
ATOM 635 O O . ASP A 1 81 ? 3.356 1.882 -19.800 1.00 92.31 81 ASP A O 1
ATOM 639 N N . ILE A 1 82 ? 4.316 0.458 -21.253 1.00 85.94 82 ILE A N 1
ATOM 640 C CA . ILE A 1 82 ? 4.001 1.251 -22.451 1.00 85.94 82 ILE A CA 1
ATOM 641 C C . ILE A 1 82 ? 2.499 1.281 -22.758 1.00 85.94 82 ILE A C 1
ATOM 643 O O . ILE A 1 82 ? 2.023 2.274 -23.312 1.00 85.94 82 ILE A O 1
ATOM 647 N N . GLU A 1 83 ? 1.766 0.246 -22.335 1.00 88.69 83 GLU A N 1
ATOM 648 C CA . GLU A 1 83 ? 0.316 0.108 -22.520 1.00 88.69 83 GLU A CA 1
ATOM 649 C C . GLU A 1 83 ? -0.473 1.088 -21.635 1.00 88.69 83 GLU A C 1
ATOM 651 O O . GLU A 1 83 ? -1.657 1.335 -21.855 1.00 88.69 83 GLU A O 1
ATOM 656 N N . GLN A 1 84 ? 0.176 1.685 -20.628 1.00 90.44 84 GLN A N 1
ATOM 657 C CA . GLN A 1 84 ? -0.444 2.695 -19.777 1.00 90.44 84 GLN A CA 1
ATOM 658 C C . GLN A 1 84 ? -0.440 4.086 -20.438 1.00 90.44 84 GLN A C 1
ATOM 660 O O . GLN A 1 84 ? 0.480 4.452 -21.190 1.00 90.44 84 GLN A O 1
ATOM 665 N N . PRO A 1 85 ? -1.437 4.932 -20.117 1.00 90.50 85 PRO A N 1
ATOM 666 C CA . PRO A 1 85 ? -1.497 6.288 -20.641 1.00 90.50 85 PRO A CA 1
ATOM 667 C C . PRO A 1 85 ? -0.274 7.120 -20.208 1.00 90.50 85 PRO A C 1
ATOM 669 O O . PRO A 1 85 ? 0.306 6.881 -19.137 1.00 90.50 85 PRO A O 1
ATOM 672 N N . PRO A 1 86 ? 0.136 8.124 -21.012 1.00 87.56 86 PRO A N 1
ATOM 673 C CA . PRO A 1 86 ? 1.198 9.053 -20.638 1.00 87.56 86 PRO A CA 1
ATOM 674 C C . PRO A 1 86 ? 0.991 9.618 -19.225 1.00 87.56 86 PRO A C 1
ATOM 676 O O . PRO A 1 86 ? -0.118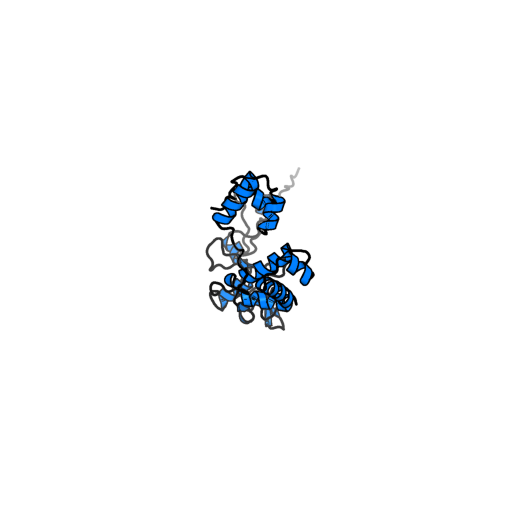 9.968 -18.837 1.00 87.56 86 PRO A O 1
ATOM 679 N N . GLY A 1 87 ? 2.068 9.678 -18.439 1.00 87.69 87 GLY A N 1
ATOM 680 C CA . GLY A 1 87 ? 2.022 10.092 -17.031 1.00 87.69 87 GLY A CA 1
ATOM 681 C C . GLY A 1 87 ? 1.759 8.962 -16.025 1.00 87.69 87 GLY A C 1
ATOM 682 O O . GLY A 1 87 ? 2.045 9.150 -14.848 1.00 87.69 87 GLY A O 1
ATOM 683 N N . ARG A 1 88 ? 1.309 7.775 -16.465 1.00 88.94 88 ARG A N 1
ATOM 684 C CA . ARG A 1 88 ? 1.101 6.584 -15.605 1.00 88.94 88 ARG A CA 1
ATOM 685 C C . ARG A 1 88 ? 1.948 5.370 -15.997 1.00 88.94 88 ARG A C 1
ATOM 687 O O . ARG A 1 88 ? 1.734 4.269 -15.511 1.00 88.94 88 ARG A O 1
ATOM 694 N N . ARG A 1 89 ? 2.937 5.573 -16.866 1.00 91.12 89 ARG A N 1
ATOM 695 C CA . ARG A 1 89 ? 3.769 4.499 -17.431 1.00 91.12 89 ARG A CA 1
ATOM 696 C C . ARG A 1 89 ? 4.831 3.943 -16.495 1.00 91.12 89 ARG A C 1
ATOM 698 O O . ARG A 1 89 ? 5.583 3.086 -16.917 1.00 91.12 89 ARG A O 1
ATOM 705 N N . VAL A 1 90 ? 4.953 4.439 -15.268 1.00 93.25 90 VAL A N 1
ATOM 706 C CA . VAL A 1 90 ? 5.866 3.873 -14.267 1.00 93.25 90 VAL A CA 1
ATOM 707 C C . VAL A 1 90 ? 5.025 3.376 -13.106 1.00 93.25 90 VAL A C 1
ATOM 709 O O . VAL A 1 90 ? 4.318 4.161 -12.479 1.00 93.25 90 VAL A O 1
ATOM 712 N N . ASP A 1 91 ? 5.114 2.082 -12.827 1.00 95.44 91 ASP A N 1
ATOM 713 C CA . ASP A 1 91 ? 4.347 1.407 -11.780 1.00 95.44 91 ASP A CA 1
ATOM 714 C C . ASP A 1 91 ? 5.220 0.334 -11.100 1.00 95.44 91 ASP A C 1
ATOM 716 O O . ASP A 1 91 ? 6.387 0.138 -11.456 1.00 95.44 91 ASP A O 1
ATOM 720 N N . TRP A 1 92 ? 4.685 -0.334 -10.079 1.00 97.06 92 TRP A N 1
ATOM 721 C CA . TRP A 1 92 ? 5.327 -1.480 -9.440 1.00 97.06 92 TRP A CA 1
ATOM 722 C C . TRP A 1 92 ? 5.540 -2.622 -10.435 1.00 97.06 92 TRP A C 1
ATOM 724 O O . TRP A 1 92 ? 4.610 -3.017 -11.136 1.00 97.06 92 TRP A O 1
ATOM 734 N N . ALA A 1 93 ? 6.753 -3.172 -10.473 1.00 97.94 93 ALA A N 1
ATOM 735 C CA . ALA A 1 93 ? 7.164 -4.174 -11.452 1.00 97.94 93 ALA A CA 1
ATOM 736 C C . ALA A 1 93 ? 6.254 -5.410 -11.434 1.00 97.94 93 ALA A C 1
ATOM 738 O O . ALA A 1 93 ? 5.810 -5.845 -12.490 1.00 97.94 93 ALA A O 1
ATOM 739 N N . HIS A 1 94 ? 5.876 -5.904 -10.251 1.00 97.44 94 HIS A N 1
ATOM 740 C CA . HIS A 1 94 ? 4.954 -7.034 -10.123 1.00 97.44 94 HIS A CA 1
ATOM 741 C C . HIS A 1 94 ? 3.559 -6.728 -10.709 1.00 97.44 94 HIS A C 1
ATOM 743 O O . HIS A 1 94 ? 2.986 -7.567 -11.399 1.00 97.44 94 HIS A O 1
ATOM 749 N N . ARG A 1 95 ? 3.035 -5.502 -10.543 1.00 97.56 95 ARG A N 1
ATOM 750 C CA . ARG A 1 95 ? 1.754 -5.082 -11.150 1.00 97.56 95 ARG A CA 1
ATOM 751 C C . ARG A 1 95 ? 1.841 -4.999 -12.663 1.00 97.56 95 ARG A C 1
ATOM 753 O O . ARG A 1 95 ? 0.910 -5.413 -13.350 1.00 97.56 95 ARG A O 1
ATOM 760 N N . VAL A 1 96 ? 2.951 -4.466 -13.175 1.00 97.38 96 VAL A N 1
ATOM 761 C CA . VAL A 1 96 ? 3.211 -4.438 -14.617 1.00 97.38 96 VAL A CA 1
ATOM 762 C C . VAL A 1 96 ? 3.287 -5.871 -15.145 1.00 97.38 96 VAL A C 1
ATOM 764 O O . VAL A 1 96 ? 2.600 -6.189 -16.109 1.00 97.38 96 VAL A O 1
ATOM 767 N N . SER A 1 97 ? 4.037 -6.759 -14.488 1.00 97.88 97 SER A N 1
ATOM 768 C CA . SER A 1 97 ? 4.159 -8.158 -14.908 1.00 97.88 97 SER A CA 1
ATOM 769 C C . SER A 1 97 ? 2.809 -8.868 -14.932 1.00 97.88 97 SER A C 1
ATOM 771 O O . SER A 1 97 ? 2.447 -9.451 -15.953 1.00 97.88 97 SER A O 1
ATOM 773 N N . TYR A 1 98 ? 2.018 -8.739 -13.863 1.00 98.06 98 TYR A N 1
ATOM 774 C CA . TYR A 1 98 ? 0.671 -9.299 -13.812 1.00 98.06 98 TYR A CA 1
ATOM 775 C C . TYR A 1 98 ? -0.185 -8.794 -14.976 1.00 98.06 98 TYR A C 1
ATOM 777 O O . TYR A 1 98 ? -0.760 -9.594 -15.706 1.00 98.06 98 TYR A O 1
ATOM 785 N N . ARG A 1 99 ? -0.201 -7.477 -15.232 1.00 97.06 99 ARG A N 1
ATOM 786 C CA . ARG A 1 99 ? -0.957 -6.913 -16.361 1.00 97.06 99 ARG A CA 1
ATOM 787 C C . ARG A 1 99 ? -0.526 -7.448 -17.712 1.00 97.06 99 ARG A C 1
ATOM 789 O O . ARG A 1 99 ? -1.376 -7.694 -18.564 1.00 97.06 99 ARG A O 1
ATOM 796 N N . ARG A 1 100 ? 0.778 -7.617 -17.916 1.00 95.69 100 ARG A N 1
ATOM 797 C CA . ARG A 1 100 ? 1.320 -8.056 -19.202 1.00 95.69 100 ARG A CA 1
ATOM 798 C C . ARG A 1 100 ? 1.107 -9.548 -19.467 1.00 95.69 100 ARG A C 1
ATOM 800 O O . ARG A 1 100 ? 1.008 -9.898 -20.638 1.00 95.69 100 ARG A O 1
ATOM 807 N N . HIS A 1 101 ? 0.994 -10.378 -18.427 1.00 96.81 101 HIS A N 1
ATOM 808 C CA . HIS A 1 101 ? 0.827 -11.833 -18.557 1.00 96.81 101 HIS A CA 1
ATOM 809 C C . HIS A 1 101 ? -0.605 -12.329 -18.305 1.00 96.81 101 HIS A C 1
ATOM 811 O O . HIS A 1 101 ? -1.062 -13.238 -18.989 1.00 96.81 101 HIS A O 1
ATOM 817 N N . LYS A 1 102 ? -1.313 -11.745 -17.332 1.00 96.94 102 LYS A N 1
ATOM 818 C CA . LYS A 1 102 ? -2.642 -12.184 -16.861 1.00 96.94 102 LYS A CA 1
ATOM 819 C C . LYS A 1 102 ? -3.766 -11.189 -17.153 1.00 96.94 102 LYS A C 1
ATOM 821 O O . LYS A 1 102 ? -4.935 -11.544 -17.043 1.00 96.94 102 LYS A O 1
ATOM 826 N N . GLY A 1 103 ? -3.436 -9.962 -17.554 1.00 95.19 103 GLY A N 1
ATOM 827 C CA . GLY A 1 103 ? -4.416 -8.914 -17.840 1.00 95.19 103 GLY A CA 1
ATOM 828 C C . GLY A 1 103 ? -4.708 -8.002 -16.639 1.00 95.19 103 GLY A C 1
ATOM 829 O O . GLY A 1 103 ? -3.950 -7.980 -15.668 1.00 95.19 103 GLY A O 1
ATOM 830 N N . PRO A 1 104 ? -5.758 -7.166 -16.706 1.00 95.44 104 PRO A N 1
ATOM 831 C CA . PRO A 1 104 ? -5.982 -6.110 -15.724 1.00 95.44 104 PRO A CA 1
ATOM 832 C C . PRO A 1 104 ? -6.112 -6.665 -14.300 1.00 95.44 104 PRO A C 1
ATOM 834 O O . PRO A 1 104 ? -6.732 -7.698 -14.068 1.00 95.44 104 PRO A O 1
ATOM 837 N N . ILE A 1 105 ? -5.541 -5.941 -13.336 1.00 95.88 105 ILE A N 1
ATOM 838 C CA . ILE A 1 105 ? -5.773 -6.213 -11.914 1.00 95.88 105 ILE A CA 1
ATOM 839 C C . ILE A 1 105 ? -7.220 -5.794 -11.620 1.00 95.88 105 ILE A C 1
ATOM 841 O O . ILE A 1 105 ? -7.558 -4.650 -11.948 1.00 95.88 105 ILE A O 1
ATOM 845 N N . PRO A 1 106 ? -8.062 -6.668 -11.040 1.00 95.88 106 PRO A N 1
ATOM 846 C CA . PRO A 1 106 ? -9.438 -6.319 -10.706 1.00 95.88 106 PRO A CA 1
ATOM 847 C C . PRO A 1 106 ? -9.519 -5.054 -9.845 1.00 95.88 106 PRO A C 1
ATOM 849 O O . PRO A 1 106 ? -8.669 -4.808 -8.985 1.00 95.88 106 PRO A O 1
ATOM 852 N N . GLU A 1 107 ? -10.539 -4.233 -10.084 1.00 95.19 107 GLU A N 1
ATOM 853 C CA . GLU A 1 107 ? -10.740 -3.008 -9.312 1.00 95.19 107 GLU A CA 1
ATOM 854 C C . GLU A 1 107 ? -10.955 -3.331 -7.828 1.00 95.19 107 GLU A C 1
ATOM 856 O O . GLU A 1 107 ? -11.691 -4.251 -7.482 1.00 95.19 107 GLU A O 1
ATOM 861 N N . GLY A 1 108 ? -10.279 -2.587 -6.950 1.00 92.50 108 GLY A N 1
ATOM 862 C CA . GLY A 1 108 ? -10.325 -2.811 -5.504 1.00 92.50 108 GLY A CA 1
ATOM 863 C C . GLY A 1 108 ? -9.430 -3.945 -4.993 1.00 92.50 108 GLY A C 1
ATOM 864 O O . GLY A 1 108 ? -9.394 -4.161 -3.787 1.00 92.50 108 GLY A O 1
ATOM 865 N N . TYR A 1 109 ? -8.682 -4.638 -5.859 1.00 95.75 109 TYR A N 1
ATOM 866 C CA . TYR A 1 109 ? -7.767 -5.710 -5.452 1.00 95.75 109 TYR A CA 1
ATOM 867 C C . TYR A 1 109 ? -6.314 -5.237 -5.381 1.00 95.75 109 TYR A C 1
ATOM 869 O O . TYR A 1 109 ? -5.850 -4.395 -6.158 1.00 95.75 109 TYR A O 1
ATOM 877 N N . HIS A 1 110 ? -5.578 -5.819 -4.439 1.00 94.38 110 HIS A N 1
ATOM 878 C CA . HIS A 1 110 ? -4.129 -5.713 -4.316 1.00 94.38 110 HIS A CA 1
ATOM 879 C C . HIS A 1 110 ? -3.484 -6.982 -4.881 1.00 94.38 110 HIS A C 1
ATOM 881 O O . HIS A 1 110 ? -4.137 -8.015 -4.972 1.00 94.38 110 HIS A O 1
ATOM 887 N N . LEU A 1 111 ? -2.209 -6.920 -5.263 1.00 96.56 111 LEU A N 1
ATOM 888 C CA . LEU A 1 111 ? -1.436 -8.124 -5.567 1.00 96.56 111 LEU A CA 1
ATOM 889 C C . LEU A 1 111 ? -0.580 -8.471 -4.355 1.00 96.56 111 LEU A C 1
ATOM 891 O O . LEU A 1 111 ? 0.168 -7.617 -3.881 1.00 96.56 111 LEU A O 1
ATOM 895 N N . ASP A 1 112 ? -0.692 -9.706 -3.880 1.00 95.94 112 ASP A N 1
ATOM 896 C CA . ASP A 1 112 ? 0.186 -10.271 -2.856 1.00 95.94 112 ASP A CA 1
ATOM 897 C C . ASP A 1 112 ? 1.172 -11.255 -3.493 1.00 95.94 112 ASP A C 1
ATOM 899 O O . ASP A 1 112 ? 0.832 -11.974 -4.439 1.00 95.94 112 ASP A O 1
ATOM 903 N N . HIS A 1 113 ? 2.397 -11.269 -2.970 1.00 95.81 113 HIS A N 1
ATOM 904 C CA . HIS A 1 113 ? 3.421 -12.241 -3.339 1.00 95.81 113 HIS A CA 1
ATOM 905 C C . HIS A 1 113 ? 3.239 -13.501 -2.502 1.00 95.81 113 HIS A C 1
ATOM 907 O O . HIS A 1 113 ? 3.596 -13.518 -1.325 1.00 95.81 113 HIS A O 1
ATOM 913 N N . GLU A 1 114 ? 2.763 -14.579 -3.120 1.00 94.94 114 GLU A N 1
ATOM 914 C CA . GLU A 1 114 ? 2.655 -15.880 -2.443 1.00 94.94 114 GLU A CA 1
ATOM 915 C C . GLU A 1 114 ? 4.035 -16.440 -2.068 1.00 94.94 114 GLU A C 1
ATOM 917 O O . GLU A 1 114 ? 4.169 -17.178 -1.099 1.00 94.94 114 GLU A O 1
ATOM 922 N N . CYS A 1 115 ? 5.077 -16.034 -2.798 1.00 95.25 115 CYS A N 1
ATOM 923 C CA . CYS A 1 115 ? 6.463 -16.418 -2.546 1.00 95.25 115 CYS A CA 1
ATOM 924 C C . CYS A 1 115 ? 7.200 -15.526 -1.531 1.00 95.25 115 CYS A C 1
ATOM 926 O O . CYS A 1 115 ? 8.395 -15.722 -1.333 1.00 95.25 115 CYS A O 1
ATOM 928 N N . GLU A 1 116 ? 6.544 -14.498 -0.973 1.00 93.25 116 GLU A N 1
ATOM 929 C CA . GLU A 1 116 ? 7.120 -13.561 0.014 1.00 93.25 116 GLU A CA 1
ATOM 930 C C . GLU A 1 116 ? 8.448 -12.903 -0.419 1.00 93.25 116 GLU A C 1
ATOM 932 O O . GLU A 1 116 ? 9.274 -12.508 0.400 1.00 93.25 116 GLU A O 1
ATOM 937 N N . ASN A 1 117 ? 8.645 -12.754 -1.733 1.00 94.81 117 ASN A N 1
ATOM 938 C CA . ASN A 1 117 ? 9.859 -12.214 -2.346 1.00 94.81 117 ASN A CA 1
ATOM 939 C C . ASN A 1 117 ? 9.515 -10.947 -3.156 1.00 94.81 117 ASN A C 1
ATOM 941 O O . ASN A 1 117 ? 9.151 -11.069 -4.328 1.00 94.81 117 ASN A O 1
ATOM 945 N N . PRO A 1 118 ? 9.597 -9.729 -2.579 1.00 94.50 118 PRO A N 1
ATOM 946 C CA . PRO A 1 118 ? 9.136 -8.496 -3.234 1.00 94.50 118 PRO A CA 1
ATOM 947 C C . PRO A 1 118 ? 9.774 -8.170 -4.605 1.00 94.50 118 PRO A C 1
ATOM 949 O O . PRO A 1 118 ? 9.066 -7.639 -5.472 1.00 94.50 118 PRO A O 1
ATOM 952 N N . PRO A 1 119 ? 11.060 -8.496 -4.865 1.00 96.62 119 PRO A N 1
ATOM 953 C CA . PRO A 1 119 ? 11.666 -8.400 -6.198 1.00 96.62 119 PRO A CA 1
ATOM 954 C C . PRO A 1 119 ? 11.084 -9.344 -7.261 1.00 96.62 119 PRO A C 1
ATOM 956 O O . PRO A 1 119 ? 11.358 -9.150 -8.448 1.00 96.62 119 PRO A O 1
ATOM 959 N N . CYS A 1 120 ? 10.314 -10.364 -6.872 1.00 98.12 120 CYS A N 1
ATOM 960 C CA . CYS A 1 120 ? 9.746 -11.334 -7.799 1.00 98.12 120 CYS A CA 1
ATOM 961 C C . CYS A 1 120 ? 8.685 -10.690 -8.705 1.00 98.12 120 CYS A C 1
ATOM 963 O O . CYS A 1 120 ? 7.766 -10.003 -8.246 1.00 98.12 120 CYS A O 1
ATOM 965 N N . VAL A 1 121 ? 8.796 -10.951 -10.006 1.00 98.38 121 VAL A N 1
ATOM 966 C CA . VAL A 1 121 ? 7.842 -10.534 -11.041 1.00 98.38 121 VAL A CA 1
ATOM 967 C C . VAL A 1 121 ? 7.196 -11.723 -11.751 1.00 98.38 121 VAL A C 1
ATOM 969 O O . VAL A 1 121 ? 6.566 -11.528 -12.787 1.00 98.38 121 VAL A O 1
ATOM 972 N N . ASN A 1 122 ? 7.321 -12.941 -11.216 1.00 98.44 122 ASN A N 1
ATOM 973 C CA . ASN A 1 122 ? 6.660 -14.114 -11.785 1.00 98.44 122 ASN A CA 1
ATOM 974 C C . ASN A 1 122 ? 5.135 -13.951 -11.633 1.00 98.44 122 ASN A C 1
ATOM 976 O O . ASN A 1 122 ? 4.661 -13.914 -10.496 1.00 98.44 122 ASN A O 1
ATOM 980 N N . PRO A 1 123 ? 4.353 -13.851 -12.726 1.00 97.94 123 PRO A N 1
ATOM 981 C CA . PRO A 1 123 ? 2.908 -13.649 -12.644 1.00 97.94 123 PRO A CA 1
ATOM 982 C C . PRO A 1 123 ? 2.181 -14.792 -11.926 1.00 97.94 123 PRO A C 1
ATOM 984 O O . PRO A 1 123 ? 1.088 -14.571 -11.405 1.00 97.94 123 PRO A O 1
ATOM 987 N N . ASP A 1 124 ? 2.761 -15.992 -11.872 1.00 98.06 124 ASP A N 1
ATOM 988 C CA . ASP A 1 124 ? 2.198 -17.152 -11.174 1.00 98.06 124 ASP A CA 1
ATOM 989 C C . ASP A 1 124 ? 2.452 -17.151 -9.671 1.00 98.06 124 ASP A C 1
ATOM 991 O O . ASP A 1 124 ? 1.770 -17.867 -8.953 1.00 98.06 124 ASP A O 1
ATOM 995 N N . HIS A 1 125 ? 3.344 -16.288 -9.180 1.00 97.81 125 HIS A N 1
ATOM 996 C CA . HIS A 1 125 ? 3.539 -16.056 -7.744 1.00 97.81 125 HIS A CA 1
ATOM 997 C C . HIS A 1 125 ? 2.746 -14.839 -7.231 1.00 97.81 125 HIS A C 1
ATOM 999 O O . HIS A 1 125 ? 2.936 -14.410 -6.090 1.00 97.81 125 HIS A O 1
ATOM 1005 N N . LEU A 1 126 ? 1.902 -14.239 -8.080 1.00 97.88 126 LEU A N 1
ATOM 1006 C CA . LEU A 1 126 ? 1.115 -13.048 -7.768 1.00 97.88 126 LEU A CA 1
ATOM 1007 C C . LEU A 1 126 ? -0.369 -13.386 -7.706 1.00 97.88 126 LEU A C 1
ATOM 1009 O O . LEU A 1 126 ? -0.953 -13.861 -8.684 1.00 97.88 126 LEU A O 1
ATOM 1013 N N . CYS A 1 127 ? -0.981 -13.049 -6.577 1.00 96.69 127 CYS A N 1
ATOM 1014 C CA . CYS A 1 127 ? -2.376 -13.350 -6.298 1.00 96.69 127 CYS A CA 1
ATOM 1015 C C . CYS A 1 127 ? -3.168 -12.058 -6.062 1.00 96.69 127 CYS A C 1
ATOM 1017 O O . CYS A 1 127 ? -2.822 -11.292 -5.156 1.00 96.69 127 CYS A O 1
ATOM 1019 N N . PRO A 1 128 ? -4.215 -11.773 -6.860 1.00 97.56 128 PRO A N 1
ATOM 1020 C CA . PRO A 1 128 ? -5.167 -10.722 -6.542 1.00 97.56 128 PRO A CA 1
ATOM 1021 C C . PRO A 1 128 ? -5.909 -11.058 -5.251 1.00 97.56 128 PRO A C 1
ATOM 1023 O O . PRO A 1 128 ? -6.629 -12.049 -5.173 1.00 97.56 128 PRO A O 1
ATOM 1026 N N . VAL A 1 129 ? -5.772 -10.197 -4.253 1.00 96.81 129 VAL A N 1
ATOM 1027 C CA . VAL A 1 129 ? -6.420 -10.327 -2.947 1.00 96.81 129 VAL A CA 1
ATOM 1028 C C . VAL A 1 129 ? -7.178 -9.052 -2.602 1.00 96.81 129 VAL A C 1
ATOM 1030 O O . VAL A 1 129 ? -6.857 -7.963 -3.086 1.00 96.81 129 VAL A O 1
ATOM 1033 N N . THR A 1 130 ? -8.198 -9.172 -1.756 1.00 95.94 130 THR A N 1
ATOM 1034 C CA . THR A 1 130 ? -8.883 -7.998 -1.207 1.00 95.94 130 THR A CA 1
ATOM 1035 C C . THR A 1 130 ? -7.948 -7.239 -0.255 1.00 95.94 130 THR A C 1
ATOM 1037 O O . THR A 1 130 ? -6.986 -7.822 0.257 1.00 95.94 130 THR A O 1
ATOM 1040 N N . PRO A 1 131 ? -8.210 -5.953 0.039 1.00 93.06 131 PRO A N 1
ATOM 1041 C CA . PRO A 1 131 ? -7.426 -5.204 1.021 1.00 93.06 131 PRO A CA 1
ATOM 1042 C C . PRO A 1 131 ? -7.408 -5.884 2.398 1.00 93.06 131 PRO A C 1
ATOM 1044 O O . PRO A 1 131 ? -6.353 -5.966 3.026 1.00 93.06 131 PRO A O 1
ATOM 1047 N N . ALA A 1 132 ? -8.545 -6.452 2.815 1.00 93.69 132 ALA A N 1
ATOM 1048 C CA . ALA A 1 132 ? -8.682 -7.190 4.069 1.00 93.69 132 ALA A CA 1
ATOM 1049 C C . ALA A 1 132 ? -7.754 -8.409 4.107 1.00 93.69 132 ALA A C 1
ATOM 1051 O O . ALA A 1 132 ? -7.001 -8.588 5.062 1.00 93.69 132 ALA A O 1
ATOM 1052 N N . GLU A 1 133 ? -7.755 -9.212 3.041 1.00 95.75 133 GLU A N 1
ATOM 1053 C CA . GLU A 1 133 ? -6.909 -10.401 2.941 1.00 95.75 133 GLU A CA 1
ATOM 1054 C C . GLU A 1 133 ? -5.420 -10.037 2.855 1.00 95.75 133 GLU A C 1
ATOM 1056 O O . GLU A 1 133 ? -4.590 -10.656 3.521 1.00 95.75 133 GLU A O 1
ATOM 1061 N N . HIS A 1 134 ? -5.068 -8.990 2.101 1.00 93.75 134 HIS A N 1
ATOM 1062 C CA . HIS A 1 134 ? -3.689 -8.506 2.020 1.00 93.75 134 HIS A CA 1
ATOM 1063 C C . HIS A 1 134 ? -3.145 -8.089 3.393 1.00 93.75 134 HIS A C 1
ATOM 1065 O O . HIS A 1 134 ? -2.033 -8.471 3.768 1.00 93.75 134 HIS A O 1
ATOM 1071 N N . VAL A 1 135 ? -3.932 -7.329 4.162 1.00 92.19 135 VAL A N 1
ATOM 1072 C CA . VAL A 1 135 ? -3.540 -6.905 5.511 1.00 92.19 135 VAL A CA 1
ATOM 1073 C C . VAL A 1 135 ? -3.495 -8.089 6.465 1.00 92.19 135 VAL A C 1
ATOM 1075 O O . VAL A 1 135 ? -2.509 -8.224 7.185 1.00 92.19 135 VAL A O 1
ATOM 1078 N N . ARG A 1 136 ? -4.485 -8.987 6.427 1.00 94.00 136 ARG A N 1
ATOM 1079 C CA . ARG A 1 136 ? -4.488 -10.215 7.234 1.00 94.00 136 ARG A CA 1
ATOM 1080 C C . ARG A 1 136 ? -3.203 -11.020 7.031 1.00 94.00 136 ARG A C 1
ATOM 1082 O O . ARG A 1 136 ? -2.541 -11.359 8.008 1.00 94.00 136 ARG A O 1
ATOM 1089 N N . ARG A 1 137 ? -2.806 -11.274 5.778 1.00 93.62 137 ARG A N 1
ATOM 1090 C CA . ARG A 1 137 ? -1.557 -11.992 5.457 1.00 93.62 137 ARG A CA 1
ATOM 1091 C C . ARG A 1 137 ? -0.323 -11.233 5.923 1.00 93.62 137 ARG A C 1
ATOM 1093 O O . ARG A 1 137 ? 0.544 -11.809 6.570 1.00 93.62 137 ARG A O 1
ATOM 1100 N N . THR A 1 138 ? -0.253 -9.937 5.624 1.00 91.31 138 THR A N 1
ATOM 1101 C CA . THR A 1 138 ? 0.905 -9.099 5.967 1.00 91.31 138 THR A CA 1
ATOM 1102 C C . THR A 1 138 ? 1.129 -9.039 7.474 1.00 91.31 138 THR A C 1
ATOM 1104 O O . THR A 1 138 ? 2.248 -9.225 7.943 1.00 91.31 138 THR A O 1
ATOM 1107 N N . LEU A 1 139 ? 0.070 -8.809 8.248 1.00 91.19 139 LEU A N 1
ATOM 1108 C CA . LEU A 1 139 ? 0.168 -8.737 9.701 1.00 91.19 139 LEU A CA 1
ATOM 1109 C C . LEU A 1 139 ? 0.353 -10.110 10.339 1.00 91.19 139 LEU A C 1
ATOM 1111 O O . LEU A 1 139 ? 1.044 -10.197 11.348 1.00 91.19 139 LEU A O 1
ATOM 1115 N N . GLY A 1 140 ? -0.188 -11.170 9.730 1.00 92.69 140 GLY A N 1
ATOM 1116 C CA . GLY A 1 140 ? 0.087 -12.548 10.132 1.00 92.69 140 GLY A CA 1
ATOM 1117 C C . GLY A 1 140 ? 1.573 -12.892 10.003 1.00 92.69 140 GLY A C 1
ATOM 1118 O O . GLY A 1 140 ? 2.163 -13.402 10.949 1.00 92.69 140 GLY A O 1
ATOM 1119 N N . ARG A 1 141 ? 2.219 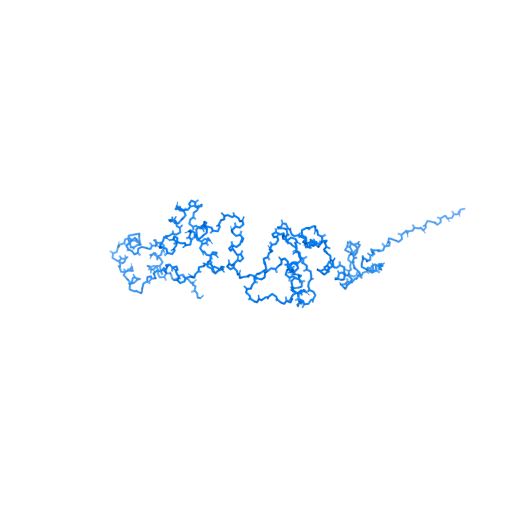-12.515 8.887 1.00 91.19 141 ARG A N 1
ATOM 1120 C CA . ARG A 1 141 ? 3.679 -12.667 8.695 1.00 91.19 141 ARG A CA 1
ATOM 1121 C C . ARG A 1 141 ? 4.495 -11.887 9.733 1.00 91.19 141 ARG A C 1
ATOM 1123 O O . ARG A 1 141 ? 5.570 -12.324 10.127 1.00 91.19 141 ARG A O 1
ATOM 1130 N N . LEU A 1 142 ? 3.989 -10.733 10.170 1.00 90.50 142 LEU A N 1
ATOM 1131 C CA . LEU A 1 142 ? 4.617 -9.903 11.202 1.00 90.50 142 LEU A CA 1
ATOM 1132 C C . LEU A 1 142 ? 4.271 -10.339 12.637 1.00 90.50 142 LEU A C 1
ATOM 1134 O O . LEU A 1 142 ? 4.866 -9.806 13.571 1.00 90.50 142 LEU A O 1
ATOM 1138 N N . GLY A 1 143 ? 3.328 -11.269 12.822 1.00 92.81 143 GLY A N 1
ATOM 1139 C CA . GLY A 1 143 ? 2.863 -11.715 14.138 1.00 92.81 143 GLY A CA 1
ATOM 1140 C C . GLY A 1 143 ? 2.131 -10.639 14.944 1.00 92.81 143 GLY A C 1
ATOM 1141 O O . GLY A 1 143 ? 2.232 -10.629 16.163 1.00 92.81 143 GLY A O 1
ATOM 1142 N N . VAL A 1 144 ? 1.452 -9.700 14.276 1.00 91.56 144 VAL A N 1
ATOM 1143 C CA . VAL A 1 144 ? 0.743 -8.569 14.920 1.00 91.56 144 VAL A CA 1
ATOM 1144 C C . VAL A 1 144 ? -0.728 -8.475 14.507 1.00 91.56 144 VAL A C 1
ATOM 1146 O O . VAL A 1 144 ? -1.394 -7.472 14.781 1.00 91.56 144 VAL A O 1
ATOM 1149 N N . PHE A 1 145 ? -1.234 -9.479 13.787 1.00 93.50 145 PHE A N 1
ATOM 1150 C CA . PHE A 1 145 ? -2.631 -9.506 13.359 1.00 93.50 145 PHE A CA 1
ATOM 1151 C C . PHE A 1 145 ? -3.560 -9.610 14.570 1.00 93.50 145 PHE A C 1
ATOM 1153 O O . PHE A 1 145 ? -4.509 -8.837 14.694 1.00 93.50 145 PHE A O 1
ATOM 1160 N N . GLU A 1 146 ? -3.230 -10.510 15.491 1.00 92.81 146 GLU A N 1
ATOM 1161 C CA . GLU A 1 146 ? -3.941 -10.746 16.740 1.00 92.81 146 GLU A CA 1
ATOM 1162 C C . GLU A 1 146 ? -4.000 -9.464 17.573 1.00 92.81 146 GLU A C 1
ATOM 1164 O O . GLU A 1 146 ? -5.092 -9.045 17.946 1.00 92.81 146 GLU A O 1
ATOM 1169 N N . ASP A 1 147 ? -2.876 -8.758 17.746 1.00 91.38 147 ASP A N 1
ATOM 1170 C CA . ASP A 1 147 ? -2.865 -7.507 18.508 1.00 91.38 147 ASP A CA 1
ATOM 1171 C C . ASP A 1 147 ? -3.711 -6.395 17.853 1.00 91.38 147 ASP A C 1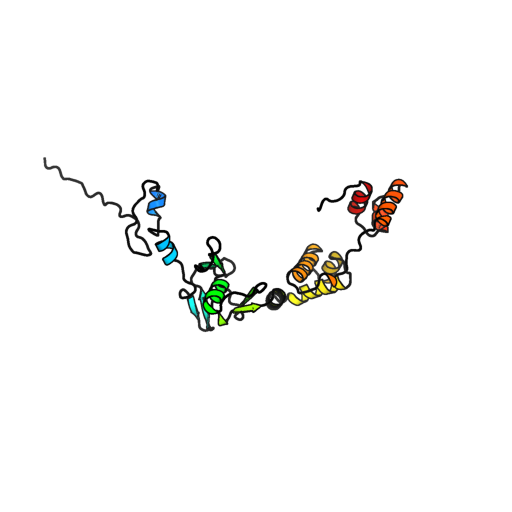
ATOM 1173 O O . ASP A 1 147 ? -4.213 -5.486 18.529 1.00 91.38 147 ASP A O 1
ATOM 1177 N N . GLN A 1 148 ? -3.818 -6.378 16.517 1.00 93.88 148 GLN A N 1
ATOM 1178 C CA . GLN A 1 148 ? -4.707 -5.433 15.839 1.00 93.88 148 GLN A CA 1
ATOM 1179 C C . GLN A 1 148 ? -6.167 -5.797 16.109 1.00 93.88 148 GLN A C 1
ATOM 1181 O O . GLN A 1 148 ? -6.960 -4.910 16.433 1.00 93.88 148 GLN A O 1
ATOM 1186 N N . MET A 1 149 ? -6.514 -7.077 15.975 1.00 96.38 149 MET A N 1
ATOM 1187 C CA . MET A 1 149 ? -7.883 -7.551 16.151 1.00 96.38 149 MET A CA 1
ATOM 1188 C C . MET A 1 149 ? -8.340 -7.480 17.608 1.00 96.38 149 MET A C 1
ATOM 1190 O O . MET A 1 149 ? -9.502 -7.172 17.849 1.00 96.38 149 MET A O 1
ATOM 1194 N N . GLU A 1 150 ? -7.439 -7.646 18.574 1.00 96.31 150 GLU A N 1
ATOM 1195 C CA . GLU A 1 150 ? -7.718 -7.400 19.990 1.00 96.31 150 GLU A CA 1
ATOM 1196 C C . GLU A 1 150 ? -8.092 -5.930 20.230 1.00 96.31 150 GLU A C 1
ATOM 1198 O O . GLU A 1 150 ? -9.127 -5.637 20.828 1.00 96.31 150 GLU A O 1
ATOM 1203 N N . ALA A 1 151 ? -7.321 -4.983 19.680 1.00 96.25 151 ALA A N 1
ATOM 1204 C CA . ALA A 1 151 ? -7.650 -3.560 19.783 1.00 96.25 151 ALA A CA 1
ATOM 1205 C C . ALA A 1 151 ? -9.001 -3.214 19.121 1.00 96.25 151 ALA A C 1
ATOM 1207 O O . ALA A 1 151 ? -9.731 -2.353 19.618 1.00 96.25 151 ALA A O 1
ATOM 1208 N N . VAL A 1 152 ? -9.341 -3.877 18.010 1.00 96.94 152 VAL A N 1
ATOM 1209 C CA . VAL A 1 152 ? -10.651 -3.748 17.349 1.00 96.94 152 VAL A CA 1
ATOM 1210 C C . VAL A 1 152 ? -11.765 -4.305 18.231 1.00 96.94 152 VAL A C 1
ATOM 1212 O O . VAL A 1 152 ? -12.767 -3.623 18.430 1.00 96.94 152 VAL A O 1
ATOM 1215 N N . GLN A 1 153 ? -11.580 -5.494 18.799 1.00 97.31 153 GLN A N 1
ATOM 1216 C CA . GLN A 1 153 ? -12.572 -6.155 19.642 1.00 97.31 153 GLN A CA 1
ATOM 1217 C C . GLN A 1 153 ? -12.878 -5.338 20.903 1.00 97.31 153 GLN A C 1
ATOM 1219 O O . GLN A 1 153 ? -14.037 -5.034 21.178 1.00 97.31 153 GLN A O 1
ATOM 1224 N N . LEU A 1 154 ? -11.845 -4.860 21.599 1.00 96.88 154 LEU A N 1
ATOM 1225 C CA . LEU A 1 154 ? -12.013 -3.968 22.750 1.00 96.88 154 LEU A CA 1
ATOM 1226 C C . LEU A 1 154 ? -12.732 -2.668 22.361 1.00 96.88 154 LEU A C 1
ATOM 1228 O O . LEU A 1 154 ? -13.505 -2.108 23.142 1.00 96.88 154 LEU A O 1
ATOM 1232 N N . ARG A 1 155 ? -12.516 -2.175 21.133 1.00 96.31 155 ARG A N 1
ATOM 1233 C CA . ARG A 1 155 ? -13.261 -1.017 20.638 1.00 96.31 155 ARG A CA 1
ATOM 1234 C C . ARG A 1 155 ? -14.737 -1.337 20.417 1.00 96.31 155 ARG A C 1
ATOM 1236 O O . ARG A 1 155 ? -15.553 -0.501 20.800 1.00 96.31 155 ARG A O 1
ATOM 1243 N N . ILE A 1 156 ? -15.070 -2.488 19.826 1.00 95.81 156 ILE A N 1
ATOM 1244 C CA . ILE A 1 156 ? -16.456 -2.968 19.650 1.00 95.81 156 ILE A CA 1
ATOM 1245 C C . ILE A 1 156 ? -17.163 -3.045 21.011 1.00 95.81 156 ILE A C 1
ATOM 1247 O O . ILE A 1 156 ? -18.296 -2.591 21.150 1.00 95.81 156 ILE A O 1
ATOM 1251 N N . GLU A 1 157 ? -16.458 -3.509 22.042 1.00 94.94 157 GLU A N 1
ATOM 1252 C CA . GLU A 1 157 ? -16.958 -3.625 23.420 1.00 94.94 157 GLU A CA 1
ATOM 1253 C C . GLU A 1 157 ? -17.198 -2.283 24.135 1.00 94.94 157 GLU A C 1
ATOM 1255 O O . GLU A 1 157 ? -17.692 -2.261 25.262 1.00 94.94 157 GLU A O 1
ATOM 1260 N N . GLY A 1 158 ? -16.887 -1.148 23.502 1.00 91.06 158 GLY A N 1
ATOM 1261 C CA . GLY A 1 158 ? -17.165 0.173 24.070 1.00 91.06 158 GLY A CA 1
ATOM 1262 C C . GLY A 1 158 ? -15.957 0.885 24.660 1.00 91.06 158 GLY A C 1
ATOM 1263 O O . GLY A 1 158 ? -16.082 2.062 25.007 1.00 91.06 158 GLY A O 1
ATOM 1264 N N . LEU A 1 159 ? -14.785 0.244 24.738 1.00 92.69 159 LEU A N 1
ATOM 1265 C CA . LEU A 1 159 ? -13.629 0.866 25.378 1.00 92.69 159 LEU A CA 1
ATOM 1266 C C . LEU A 1 159 ? -13.159 2.097 24.596 1.00 92.69 159 LEU A C 1
ATOM 1268 O O . LEU A 1 159 ? -13.193 2.166 23.359 1.00 92.69 159 LEU A O 1
ATOM 1272 N N . THR A 1 160 ? -12.701 3.097 25.346 1.00 91.81 160 THR A N 1
ATOM 1273 C CA . THR A 1 160 ? -12.017 4.267 24.792 1.00 91.81 160 THR A CA 1
ATOM 1274 C C . THR A 1 160 ? -10.632 3.873 24.282 1.00 91.81 160 THR A C 1
ATOM 1276 O O . THR A 1 160 ? -10.017 2.929 24.773 1.00 91.81 160 THR A O 1
ATOM 1279 N N . TYR A 1 161 ? -10.075 4.635 23.339 1.00 93.62 161 TYR A N 1
ATOM 1280 C CA . TYR A 1 161 ? -8.728 4.358 22.826 1.00 93.62 161 TYR A CA 1
ATOM 1281 C C . TYR A 1 161 ? -7.638 4.390 23.903 1.00 93.62 161 TYR A C 1
ATOM 1283 O O . TYR A 1 161 ? -6.631 3.706 23.751 1.00 93.62 161 TYR A O 1
ATOM 1291 N N . GLN A 1 162 ? -7.832 5.155 24.983 1.00 90.94 162 GLN A N 1
ATOM 1292 C CA . GLN A 1 162 ? -6.904 5.140 26.111 1.00 90.94 162 GLN A CA 1
ATOM 1293 C C . GLN A 1 162 ? -6.988 3.813 26.873 1.00 90.94 162 GLN A C 1
ATOM 1295 O O . GLN A 1 162 ? -5.965 3.167 27.049 1.00 90.94 162 GLN A O 1
ATOM 1300 N N . GLN A 1 163 ? -8.197 3.354 27.214 1.00 94.00 163 GLN A N 1
ATOM 1301 C CA . GLN A 1 163 ? -8.394 2.058 27.876 1.00 94.00 163 GLN A CA 1
ATOM 1302 C C . GLN A 1 163 ? -7.870 0.890 27.030 1.00 94.00 163 GLN A C 1
ATOM 1304 O O . GLN A 1 163 ? -7.267 -0.029 27.569 1.00 94.00 163 GLN A O 1
ATOM 1309 N N . ILE A 1 164 ? -8.055 0.940 25.705 1.00 96.50 164 ILE A N 1
ATOM 1310 C CA . ILE A 1 164 ? -7.495 -0.060 24.785 1.00 96.50 164 ILE A CA 1
ATOM 1311 C C . ILE A 1 164 ? -5.969 -0.049 24.854 1.00 96.50 164 ILE A C 1
ATOM 1313 O O . ILE A 1 164 ? -5.354 -1.109 24.935 1.00 96.50 164 ILE A O 1
ATOM 1317 N N . ALA A 1 165 ? -5.347 1.133 24.820 1.00 95.81 165 ALA A N 1
ATOM 1318 C CA . ALA A 1 165 ? -3.896 1.237 24.887 1.00 95.81 165 ALA A CA 1
ATOM 1319 C C . ALA A 1 165 ? -3.343 0.680 26.204 1.00 95.81 165 ALA A C 1
ATOM 1321 O O . ALA A 1 165 ? -2.375 -0.077 26.172 1.00 95.81 165 ALA A O 1
ATOM 1322 N N . ASP A 1 166 ? -3.999 0.987 27.323 1.00 95.62 166 ASP A N 1
ATOM 1323 C CA . ASP A 1 166 ? -3.620 0.488 28.646 1.00 95.62 166 ASP A CA 1
ATOM 1324 C C . ASP A 1 166 ? -3.782 -1.043 28.739 1.00 95.62 166 ASP A C 1
ATOM 1326 O O . ASP A 1 166 ? -2.907 -1.720 29.274 1.00 95.62 166 ASP A O 1
ATOM 1330 N N . ALA A 1 167 ? -4.860 -1.601 28.171 1.00 95.44 167 ALA A N 1
ATOM 1331 C CA . ALA A 1 167 ? -5.140 -3.040 28.184 1.00 95.44 167 ALA A CA 1
ATOM 1332 C C . ALA A 1 167 ? -4.191 -3.858 27.291 1.00 95.44 167 ALA A C 1
ATOM 1334 O O . ALA A 1 167 ? -3.823 -4.974 27.643 1.00 95.44 167 ALA A O 1
ATOM 1335 N N . THR A 1 168 ? -3.782 -3.296 26.151 1.00 93.81 168 THR A N 1
ATOM 1336 C CA . THR A 1 168 ? -2.965 -3.984 25.129 1.00 93.81 168 THR A CA 1
ATOM 1337 C C . THR A 1 168 ? -1.476 -3.632 25.201 1.00 93.81 168 THR A C 1
ATOM 1339 O O . THR A 1 168 ? -0.681 -4.100 24.388 1.00 93.81 168 THR A O 1
ATOM 1342 N N . GLY A 1 169 ? -1.071 -2.770 26.140 1.00 93.62 169 GLY A N 1
ATOM 1343 C CA . GLY A 1 169 ? 0.315 -2.314 26.272 1.00 93.62 169 GLY A CA 1
ATOM 1344 C C . GLY A 1 169 ? 0.800 -1.416 25.125 1.00 93.62 169 GLY A C 1
ATOM 1345 O O . GLY A 1 169 ? 2.005 -1.313 24.884 1.00 93.62 169 GLY A O 1
ATOM 1346 N N . LEU A 1 170 ? -0.106 -0.759 24.393 1.00 92.31 170 LEU A N 1
ATOM 1347 C CA . LEU A 1 170 ? 0.272 0.171 23.328 1.00 92.31 170 LEU A CA 1
ATOM 1348 C C . LEU A 1 170 ? 0.828 1.477 23.894 1.00 92.31 170 LEU A C 1
ATOM 1350 O O . LEU A 1 170 ? 0.411 1.958 24.940 1.00 92.31 170 LEU A O 1
ATOM 1354 N N . ALA A 1 171 ? 1.699 2.130 23.119 1.00 92.50 171 ALA A N 1
ATOM 1355 C CA . ALA A 1 171 ? 2.355 3.384 23.510 1.00 92.50 171 ALA A CA 1
ATOM 1356 C C . ALA A 1 171 ? 1.397 4.555 23.837 1.00 92.50 171 ALA A C 1
ATOM 1358 O O . ALA A 1 171 ? 1.837 5.573 24.366 1.00 92.50 171 ALA A O 1
ATOM 1359 N N . GLY A 1 172 ? 0.110 4.451 23.493 1.00 92.38 172 GLY A N 1
ATOM 1360 C CA . GLY A 1 172 ? -0.919 5.415 23.875 1.00 92.38 172 GLY A CA 1
ATOM 1361 C C . GLY A 1 172 ? -2.162 5.349 22.990 1.00 92.38 172 GLY A C 1
ATOM 1362 O O . GLY A 1 172 ? -2.207 4.605 22.004 1.00 92.38 172 GLY A O 1
ATOM 1363 N N . PHE A 1 173 ? -3.162 6.180 23.306 1.00 92.56 173 PHE A N 1
ATOM 1364 C CA . PHE A 1 173 ? -4.461 6.180 22.621 1.00 92.56 173 PHE A CA 1
ATOM 1365 C C . PHE A 1 173 ? -4.358 6.324 21.095 1.00 92.56 173 PHE A C 1
ATOM 1367 O O . PHE A 1 173 ? -5.164 5.759 20.360 1.00 92.56 173 PHE A O 1
ATOM 1374 N N . LYS A 1 174 ? -3.364 7.069 20.592 1.00 94.19 174 LYS A N 1
ATOM 1375 C CA . LYS A 1 174 ? -3.174 7.263 19.150 1.00 94.19 174 LYS A CA 1
ATOM 1376 C C . LYS A 1 174 ? -2.832 5.950 18.446 1.00 94.19 174 LYS A C 1
ATOM 1378 O O . LYS A 1 174 ? -3.384 5.679 17.388 1.00 94.19 174 LYS A O 1
ATOM 1383 N N . SER A 1 175 ? -1.990 5.117 19.053 1.00 94.69 175 SER A N 1
ATOM 1384 C CA . SER A 1 175 ? -1.635 3.805 18.505 1.00 94.69 175 SER A CA 1
ATOM 1385 C C . SER A 1 175 ? -2.850 2.875 18.443 1.00 94.69 175 SER A C 1
ATOM 1387 O O . SER A 1 175 ? -3.043 2.191 17.441 1.00 94.69 175 SER A O 1
ATOM 1389 N N . ALA A 1 176 ? -3.704 2.894 19.474 1.00 95.00 176 ALA A N 1
ATOM 1390 C CA . ALA A 1 176 ? -4.962 2.145 19.478 1.00 95.00 176 ALA A CA 1
ATOM 1391 C C . ALA A 1 176 ? -5.927 2.651 18.391 1.00 95.00 176 ALA A C 1
ATOM 1393 O O . ALA A 1 176 ? -6.458 1.865 17.606 1.00 95.00 176 ALA A O 1
ATOM 1394 N N . HIS A 1 177 ? -6.097 3.971 18.289 1.00 94.44 177 HIS A N 1
ATOM 1395 C CA . HIS A 1 177 ? -6.901 4.595 17.240 1.00 94.44 177 HIS A CA 1
ATOM 1396 C C . HIS A 1 177 ? -6.407 4.229 15.835 1.00 94.44 177 HIS A C 1
ATOM 1398 O O . HIS A 1 177 ? -7.214 3.869 14.982 1.00 94.44 177 HIS A O 1
ATOM 1404 N N . ASP A 1 178 ? -5.097 4.286 15.587 1.00 95.38 178 ASP A N 1
ATOM 1405 C CA . ASP A 1 178 ? -4.524 4.002 14.271 1.00 95.38 178 ASP A CA 1
ATOM 1406 C C . ASP A 1 178 ? -4.712 2.528 13.871 1.00 95.38 178 ASP A C 1
ATOM 1408 O O . ASP A 1 178 ? -4.982 2.248 12.702 1.00 95.38 178 ASP A O 1
ATOM 1412 N N . ARG A 1 179 ? -4.679 1.590 14.830 1.00 94.94 179 ARG A N 1
ATOM 1413 C CA . ARG A 1 179 ? -4.993 0.168 14.596 1.00 94.94 179 ARG A CA 1
ATOM 1414 C C . ARG A 1 179 ? -6.445 -0.054 14.181 1.00 94.94 179 ARG A C 1
ATOM 1416 O O . ARG A 1 179 ? -6.680 -0.701 13.158 1.00 94.94 179 ARG A O 1
ATOM 1423 N N . VAL A 1 180 ? -7.399 0.524 14.915 1.00 95.56 180 VAL A N 1
ATOM 1424 C CA . VAL A 1 180 ? -8.836 0.434 14.593 1.00 95.56 180 VAL A CA 1
ATOM 1425 C C . VAL A 1 180 ? -9.134 1.124 13.264 1.00 95.56 180 VAL A C 1
ATOM 1427 O O . VAL A 1 180 ? -9.789 0.559 12.392 1.00 95.56 180 VAL A O 1
ATOM 1430 N N . LYS A 1 181 ? -8.597 2.329 13.060 1.00 95.31 181 LYS A N 1
ATOM 1431 C CA . LYS A 1 181 ? -8.752 3.076 11.809 1.00 95.31 181 LYS A CA 1
ATOM 1432 C C . LYS A 1 181 ? -8.189 2.304 10.615 1.00 95.31 181 LYS A C 1
ATOM 1434 O O . LYS A 1 181 ? -8.807 2.295 9.554 1.00 95.31 181 LYS A O 1
ATOM 1439 N N . SER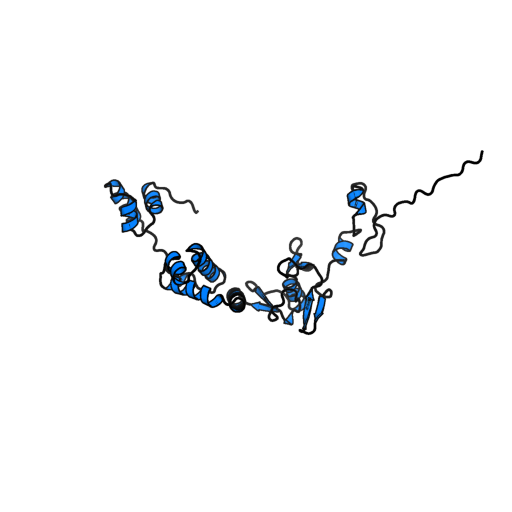 A 1 182 ? -7.030 1.667 10.780 1.00 94.75 182 SER A N 1
ATOM 1440 C CA . SER A 1 182 ? -6.445 0.803 9.753 1.00 94.75 182 SER A CA 1
ATOM 1441 C C . SER A 1 182 ? -7.334 -0.410 9.472 1.00 94.75 182 SER A C 1
ATOM 1443 O O . SER A 1 182 ? -7.550 -0.743 8.310 1.00 94.75 182 SER A O 1
ATOM 1445 N N . ALA A 1 183 ? -7.908 -1.034 10.504 1.00 95.75 183 ALA A N 1
ATOM 1446 C CA . ALA A 1 183 ? -8.814 -2.168 10.337 1.00 95.75 183 ALA A CA 1
ATOM 1447 C C . ALA A 1 183 ? -10.051 -1.787 9.508 1.00 95.75 183 ALA A C 1
ATOM 1449 O O . ALA A 1 183 ? -10.367 -2.473 8.540 1.00 95.75 183 ALA A O 1
ATOM 1450 N N . ILE A 1 184 ? -10.669 -0.640 9.806 1.00 95.12 184 ILE A N 1
ATOM 1451 C CA . ILE A 1 184 ? -11.778 -0.081 9.017 1.00 95.12 184 ILE A CA 1
ATOM 1452 C C . ILE A 1 184 ? -11.354 0.155 7.564 1.00 95.12 184 ILE A C 1
ATOM 1454 O O . ILE A 1 184 ? -12.011 -0.304 6.634 1.00 95.12 184 ILE A O 1
ATOM 1458 N N . ALA A 1 185 ? -10.247 0.876 7.358 1.00 93.75 185 ALA A N 1
ATOM 1459 C CA . ALA A 1 185 ? -9.806 1.285 6.025 1.00 93.75 185 ALA A CA 1
ATOM 1460 C C . ALA A 1 185 ? -9.494 0.096 5.105 1.00 93.75 185 ALA A C 1
ATOM 1462 O O . ALA A 1 185 ? -9.593 0.222 3.887 1.00 93.75 185 ALA A O 1
ATOM 1463 N N . ASN A 1 186 ? -9.123 -1.044 5.689 1.00 93.44 186 ASN A N 1
ATOM 1464 C CA . ASN A 1 186 ? -8.822 -2.268 4.961 1.00 93.44 186 ASN A CA 1
ATOM 1465 C C . ASN A 1 186 ? -9.979 -3.279 4.976 1.00 93.44 186 ASN A C 1
ATOM 1467 O O . ASN A 1 186 ? -9.820 -4.360 4.425 1.00 93.44 186 ASN A O 1
ATOM 1471 N N . GLY A 1 187 ? -11.135 -2.950 5.565 1.00 93.94 187 GLY A N 1
ATOM 1472 C CA . GLY A 1 187 ? -12.308 -3.830 5.589 1.00 93.94 187 GLY A CA 1
ATOM 1473 C C . GLY A 1 187 ? -12.174 -5.043 6.515 1.00 93.94 187 GLY A C 1
ATOM 1474 O O . GLY A 1 187 ? -12.787 -6.072 6.254 1.00 93.94 187 GLY A O 1
ATOM 1475 N N . LEU A 1 188 ? -11.360 -4.947 7.572 1.00 94.38 188 LEU A N 1
ATOM 1476 C CA . LEU A 1 188 ? -11.270 -5.968 8.627 1.00 94.38 188 LEU A CA 1
ATOM 1477 C C . LEU A 1 188 ? -12.416 -5.871 9.648 1.00 94.38 188 LEU A C 1
ATOM 1479 O O . LEU A 1 188 ? -12.666 -6.830 10.370 1.00 94.38 188 LEU A O 1
ATOM 1483 N N . VAL A 1 189 ? -13.082 -4.718 9.728 1.00 95.12 189 VAL A N 1
ATOM 1484 C CA . VAL A 1 189 ? -14.232 -4.465 10.606 1.00 95.12 189 VAL A CA 1
ATOM 1485 C C . VAL A 1 189 ? -15.181 -3.483 9.929 1.00 95.12 189 VAL A C 1
ATOM 1487 O O . VAL A 1 189 ? -14.721 -2.540 9.273 1.00 95.12 189 VAL A O 1
ATOM 1490 N N . ASP A 1 190 ? -16.486 -3.695 10.087 1.00 94.00 190 ASP A N 1
ATOM 1491 C CA . ASP A 1 190 ? -17.494 -2.741 9.639 1.00 94.00 190 ASP A CA 1
ATOM 1492 C C . ASP A 1 190 ? -17.543 -1.550 10.619 1.00 94.00 190 ASP A C 1
ATOM 1494 O O . ASP A 1 190 ? -17.670 -1.747 11.830 1.00 94.00 190 ASP A O 1
ATOM 1498 N N . PRO A 1 191 ? -17.429 -0.294 10.150 1.00 91.56 191 PRO A N 1
ATOM 1499 C CA . PRO A 1 191 ? -17.628 0.883 10.993 1.00 91.56 191 PRO A CA 1
ATOM 1500 C C . PRO A 1 191 ? -18.933 0.890 11.792 1.00 91.56 191 PRO A C 1
ATOM 1502 O O . PRO A 1 191 ? -18.969 1.518 12.852 1.00 91.56 191 PRO A O 1
ATOM 1505 N N . ASP A 1 192 ? -19.991 0.250 11.289 1.00 90.75 192 ASP A N 1
ATOM 1506 C CA . ASP A 1 192 ? -21.285 0.185 11.966 1.00 90.75 192 ASP A CA 1
ATOM 1507 C C . ASP A 1 192 ? -21.291 -0.753 13.183 1.00 90.75 192 ASP A C 1
ATOM 1509 O O . ASP A 1 192 ? -22.108 -0.543 14.083 1.00 90.75 192 ASP A O 1
ATOM 1513 N N . ASP A 1 193 ? -20.345 -1.696 13.263 1.00 92.56 193 ASP A N 1
ATOM 1514 C CA . ASP A 1 193 ? -20.140 -2.556 14.439 1.00 92.56 193 ASP A CA 1
ATOM 1515 C C . ASP A 1 193 ? -19.442 -1.810 15.584 1.00 92.56 193 ASP A C 1
ATOM 1517 O O . ASP A 1 193 ? -19.447 -2.250 16.736 1.00 92.56 193 ASP A O 1
ATOM 1521 N N . LEU A 1 194 ? -18.815 -0.668 15.287 1.00 90.19 194 LEU A N 1
ATOM 1522 C CA . LEU A 1 194 ? -18.140 0.132 16.295 1.00 90.19 194 LEU A CA 1
ATOM 1523 C C . LEU A 1 194 ? -19.142 1.024 17.036 1.00 90.19 194 LEU A C 1
ATOM 1525 O O . LEU A 1 194 ? -20.031 1.627 16.427 1.00 90.19 194 LEU A O 1
ATOM 1529 N N . PRO A 1 195 ? -18.960 1.213 18.353 1.00 86.75 195 PRO A N 1
ATOM 1530 C CA . PRO A 1 195 ? -19.838 2.061 19.139 1.00 86.75 195 PRO A CA 1
ATOM 1531 C C . PRO A 1 195 ? -19.810 3.488 18.596 1.00 86.75 195 PRO A C 1
ATOM 1533 O O . PRO A 1 195 ? -18.771 4.166 18.558 1.00 86.75 195 PRO A O 1
ATOM 1536 N N . LYS A 1 196 ? -20.990 3.934 18.165 1.00 79.12 196 LYS A N 1
ATOM 1537 C CA . LYS A 1 196 ? -21.214 5.271 17.625 1.00 79.12 196 LYS A CA 1
ATOM 1538 C C . LYS A 1 196 ? -21.048 6.271 18.760 1.00 79.12 196 LYS A C 1
ATOM 1540 O O . LYS A 1 196 ? -21.607 6.100 19.837 1.00 79.12 196 LYS A O 1
ATOM 1545 N N . VAL A 1 197 ? -20.269 7.326 18.522 1.00 68.56 197 VAL A N 1
ATOM 1546 C CA . VAL A 1 197 ? -20.192 8.443 19.469 1.00 68.56 197 VAL A CA 1
ATOM 1547 C C . VAL A 1 197 ? -21.574 9.079 19.517 1.00 68.56 197 VAL A C 1
ATOM 1549 O O . VAL A 1 197 ? -22.002 9.694 18.534 1.00 68.56 197 VAL A O 1
ATOM 1552 N N . GLU A 1 198 ? -22.274 8.906 20.635 1.00 68.44 198 GLU A N 1
ATOM 1553 C CA . GLU A 1 198 ? -23.574 9.523 20.840 1.00 68.44 198 GLU A CA 1
ATOM 1554 C C . GLU A 1 198 ? -23.397 11.042 20.772 1.00 68.44 198 GLU A C 1
ATOM 1556 O O . GLU A 1 198 ? -22.606 11.655 21.495 1.00 68.44 198 GLU A O 1
ATOM 1561 N N . ARG A 1 199 ? -24.038 11.662 19.780 1.00 76.31 199 ARG A N 1
ATOM 1562 C CA . ARG A 1 199 ? -23.903 13.100 19.561 1.00 76.31 199 ARG A CA 1
ATOM 1563 C C . ARG A 1 199 ? -24.833 13.811 20.525 1.00 76.31 199 ARG A C 1
ATOM 1565 O O . ARG A 1 199 ? -26.028 13.549 20.496 1.00 76.31 199 ARG A O 1
ATOM 1572 N N . LEU A 1 200 ? -24.301 14.795 21.252 1.00 83.69 200 LEU A N 1
ATOM 1573 C CA . LEU A 1 200 ? -25.122 15.733 22.018 1.00 83.69 200 LEU A CA 1
ATOM 1574 C C . LEU A 1 200 ? -26.259 16.274 21.150 1.00 83.69 200 LEU A C 1
ATOM 1576 O O . LEU A 1 200 ? -26.010 16.898 20.099 1.00 83.69 200 LEU A O 1
ATOM 1580 N N . THR A 1 201 ? -27.480 16.056 21.622 1.00 87.44 201 THR A N 1
ATOM 1581 C CA . THR A 1 201 ? -28.709 16.520 20.996 1.00 87.44 201 THR A CA 1
ATOM 1582 C C . THR A 1 201 ? -28.785 18.049 21.023 1.00 87.44 201 THR A C 1
ATOM 1584 O O . THR A 1 201 ? -27.980 18.751 21.647 1.00 87.44 201 THR A O 1
ATOM 1587 N N . LEU A 1 202 ? -29.764 18.610 20.310 1.00 85.81 202 LEU A N 1
ATOM 1588 C CA . LEU A 1 202 ? -30.039 20.044 20.409 1.00 85.81 202 LEU A CA 1
ATOM 1589 C C . LEU A 1 202 ? -30.458 20.444 21.826 1.00 85.81 202 LEU A C 1
ATOM 1591 O O . LEU A 1 202 ? -30.146 21.561 22.240 1.00 85.81 202 LEU A O 1
ATOM 1595 N N . ASP A 1 203 ? -31.131 19.550 22.549 1.00 90.00 203 ASP A N 1
ATOM 1596 C CA . ASP A 1 203 ? -31.580 19.804 23.912 1.00 90.00 203 ASP A CA 1
ATOM 1597 C C . ASP A 1 203 ? -30.409 19.781 24.898 1.00 90.00 203 ASP A C 1
ATOM 1599 O O . ASP A 1 203 ? -30.229 20.745 25.640 1.00 90.00 203 ASP A O 1
ATOM 1603 N N . ASP A 1 204 ? -29.499 18.806 24.779 1.00 91.00 204 ASP A N 1
ATOM 1604 C CA . ASP A 1 204 ? -28.265 18.766 25.580 1.00 91.00 204 ASP A CA 1
ATOM 1605 C C . ASP A 1 204 ? -27.461 20.056 25.415 1.00 91.00 204 ASP A C 1
ATOM 1607 O O . ASP A 1 204 ? -27.013 20.673 26.378 1.00 91.00 204 ASP A O 1
ATOM 1611 N N . ARG A 1 205 ? -27.325 20.537 24.173 1.00 92.19 205 ARG A N 1
ATOM 1612 C CA . ARG A 1 205 ? -26.610 21.790 23.884 1.00 92.19 205 ARG A CA 1
ATOM 1613 C C . ARG A 1 205 ? -27.305 23.013 24.479 1.00 92.19 205 ARG A C 1
ATOM 1615 O O . ARG A 1 205 ? -26.619 23.962 24.863 1.00 92.19 205 ARG A O 1
ATOM 1622 N N . ARG A 1 206 ? -28.642 23.029 24.527 1.00 92.06 206 ARG A N 1
ATOM 1623 C CA . ARG A 1 206 ? -29.416 24.093 25.190 1.00 92.06 206 ARG A CA 1
ATOM 1624 C C . ARG A 1 206 ? -29.220 24.032 26.700 1.00 92.06 206 ARG A C 1
ATOM 1626 O O . ARG A 1 206 ? -28.932 25.064 27.301 1.00 92.06 206 ARG A O 1
ATOM 1633 N N . SER A 1 207 ? -29.291 22.838 27.275 1.00 94.50 207 SER A N 1
ATOM 1634 C CA . SER A 1 207 ? -29.102 22.604 28.703 1.00 94.50 207 SER A CA 1
ATOM 1635 C C . SER A 1 207 ? -27.684 22.971 29.163 1.00 94.50 207 SER A C 1
ATOM 1637 O O . SER A 1 207 ? -27.529 23.725 30.120 1.00 94.50 207 SER A O 1
ATOM 1639 N N . ILE A 1 208 ? -26.645 22.598 28.404 1.00 94.12 208 ILE A N 1
ATOM 1640 C CA . ILE A 1 208 ? -25.248 23.023 28.630 1.00 94.12 208 ILE A CA 1
ATOM 1641 C C . ILE A 1 208 ? -25.130 24.554 28.710 1.00 94.12 208 ILE A C 1
ATOM 1643 O O . ILE A 1 208 ? -24.468 25.084 29.602 1.00 94.12 208 ILE A O 1
ATOM 1647 N N . ARG A 1 209 ? -25.782 25.287 27.796 1.00 94.25 209 ARG A N 1
ATOM 1648 C CA . ARG A 1 209 ? -25.768 26.762 27.802 1.00 94.25 209 ARG A CA 1
ATOM 1649 C C . ARG A 1 209 ? -26.524 27.343 28.993 1.00 94.25 209 ARG A C 1
ATOM 1651 O O . ARG A 1 209 ? -26.061 28.323 29.568 1.00 94.25 209 ARG A O 1
ATOM 1658 N N . ALA A 1 210 ? -27.659 26.749 29.355 1.00 94.75 210 ALA A N 1
ATOM 1659 C CA . ALA A 1 210 ? -28.460 27.182 30.494 1.00 94.75 210 ALA A CA 1
ATOM 1660 C C . ALA A 1 210 ? -27.708 26.989 31.820 1.00 94.75 210 ALA A C 1
ATOM 1662 O O . ALA A 1 210 ? -27.624 27.927 32.607 1.00 94.75 210 ALA A O 1
ATOM 1663 N N . LEU A 1 211 ? -27.086 25.824 32.032 1.00 95.12 211 LEU A N 1
ATOM 1664 C CA . LEU A 1 211 ? -26.270 25.547 33.220 1.00 95.12 211 LEU A CA 1
ATOM 1665 C C . LEU A 1 211 ? -25.105 26.532 33.352 1.00 95.12 211 LEU A C 1
ATOM 1667 O O . LEU A 1 211 ? -24.860 27.057 34.436 1.00 95.12 211 LEU A O 1
ATOM 1671 N N . TYR A 1 212 ? -24.430 26.849 32.244 1.00 94.94 212 TYR A N 1
ATOM 1672 C CA . TYR A 1 212 ? -23.363 27.848 32.264 1.00 94.94 212 TYR A CA 1
ATOM 1673 C C . TYR A 1 212 ? -23.884 29.248 32.616 1.00 94.94 212 TYR A C 1
ATOM 1675 O O . TYR A 1 212 ? -23.265 29.953 33.409 1.00 94.94 212 TYR A O 1
ATOM 1683 N N . ALA A 1 213 ? -25.042 29.646 32.075 1.00 93.50 213 ALA A N 1
ATOM 1684 C CA . ALA A 1 213 ? -25.676 30.924 32.404 1.00 93.50 213 ALA A CA 1
ATOM 1685 C C . ALA A 1 213 ? -26.101 31.022 33.882 1.00 93.50 213 ALA A C 1
ATOM 1687 O O . ALA A 1 213 ? -26.141 32.120 34.431 1.00 93.50 213 ALA A O 1
ATOM 1688 N N . LEU A 1 214 ? -26.369 29.885 34.534 1.00 96.19 214 LEU A N 1
ATOM 1689 C CA . LEU A 1 214 ? -26.631 29.784 35.974 1.00 96.19 214 LEU A CA 1
ATOM 1690 C C . LEU A 1 214 ? -25.352 29.794 36.833 1.00 96.19 214 LEU A C 1
ATOM 1692 O O . LEU A 1 214 ? -25.440 29.710 38.055 1.00 96.19 214 LEU A O 1
ATOM 1696 N N . GLY A 1 215 ? -24.171 29.909 36.218 1.00 94.81 215 GLY A N 1
ATOM 1697 C CA . GLY A 1 215 ? -22.886 29.990 36.913 1.00 94.81 215 GLY A CA 1
ATOM 1698 C C . GLY A 1 215 ? -22.207 28.644 37.172 1.00 94.81 215 GLY A C 1
ATOM 1699 O O . GLY A 1 215 ? -21.180 28.623 37.848 1.00 94.81 215 GLY A O 1
ATOM 1700 N N . VAL A 1 216 ? -22.726 27.533 36.633 1.00 95.50 216 VAL A N 1
ATOM 1701 C CA . VAL A 1 216 ? -22.070 26.223 36.765 1.00 95.50 216 VAL A CA 1
ATOM 1702 C C . VAL A 1 216 ? -20.764 26.220 35.950 1.00 95.50 216 VAL A C 1
ATOM 1704 O O . VAL A 1 216 ? -20.783 26.562 34.759 1.00 95.50 216 VAL A O 1
ATOM 1707 N N . PRO A 1 217 ? -19.616 25.833 36.540 1.00 95.38 217 PRO A N 1
ATOM 1708 C CA . PRO A 1 217 ? -18.345 25.781 35.825 1.00 95.38 217 PRO A CA 1
ATOM 1709 C C . PRO A 1 217 ? -18.382 24.848 34.608 1.00 95.38 217 PRO A C 1
ATOM 1711 O O . PRO A 1 217 ? -18.928 23.747 34.658 1.00 95.38 217 PRO A O 1
ATOM 1714 N N . GLN A 1 218 ? -17.722 25.241 33.512 1.00 92.50 218 GLN A N 1
ATOM 1715 C CA . GLN A 1 218 ? -17.667 24.427 32.285 1.00 92.50 218 GLN A CA 1
ATOM 1716 C C . GLN A 1 218 ? -17.047 23.043 32.510 1.00 92.50 218 GLN A C 1
ATOM 1718 O O . GLN A 1 218 ? -17.404 22.107 31.805 1.00 92.50 218 GLN A O 1
ATOM 1723 N N . THR A 1 219 ? -16.144 22.903 33.483 1.00 92.88 219 THR A N 1
ATOM 1724 C CA . THR A 1 219 ? -15.544 21.621 33.880 1.00 92.88 219 THR A CA 1
ATOM 1725 C C . THR A 1 219 ? -16.562 20.673 34.508 1.00 92.88 219 THR A C 1
ATOM 1727 O O . THR A 1 219 ? -16.541 19.483 34.212 1.00 92.88 219 THR A O 1
ATOM 1730 N N . GLU A 1 220 ? -17.483 21.189 35.323 1.00 93.19 220 GLU A N 1
ATOM 1731 C CA . GLU A 1 220 ? -18.553 20.396 35.941 1.00 93.19 220 GLU A CA 1
ATOM 1732 C C . GLU A 1 220 ? -19.628 20.023 34.920 1.00 93.19 220 GLU A C 1
ATOM 1734 O O . GLU A 1 220 ? -20.057 18.873 34.866 1.00 93.19 220 GLU A O 1
ATOM 1739 N N . ILE A 1 221 ? -19.998 20.963 34.042 1.00 93.50 221 ILE A N 1
ATOM 1740 C CA . ILE A 1 221 ? -20.910 20.684 32.925 1.00 93.50 221 ILE A CA 1
ATOM 1741 C C . ILE A 1 221 ? -20.310 19.608 32.010 1.00 93.50 221 ILE A C 1
ATOM 1743 O O . ILE A 1 221 ? -21.002 18.677 31.607 1.00 93.50 221 ILE A O 1
ATOM 1747 N N . ALA A 1 222 ? -19.017 19.713 31.697 1.00 90.75 222 ALA A N 1
ATOM 1748 C CA . ALA A 1 222 ? -18.311 18.732 30.884 1.00 90.75 222 ALA A CA 1
ATOM 1749 C C . ALA A 1 222 ? -18.342 17.334 31.521 1.00 90.75 222 ALA A C 1
ATOM 1751 O O . ALA A 1 222 ? -18.683 16.367 30.842 1.00 90.75 222 ALA A O 1
ATOM 1752 N N . ALA A 1 223 ? -18.087 17.243 32.830 1.00 87.19 223 ALA A N 1
ATOM 1753 C CA . ALA A 1 223 ? -18.175 15.991 33.574 1.00 87.19 223 ALA A CA 1
ATOM 1754 C C . ALA A 1 223 ? -19.598 15.401 33.571 1.00 87.19 223 ALA A C 1
ATOM 1756 O O . ALA A 1 223 ? -19.750 14.208 33.323 1.00 87.19 223 ALA A O 1
ATOM 1757 N N . PHE A 1 224 ? -20.634 16.224 33.779 1.00 90.31 224 PHE A N 1
ATOM 1758 C CA . PHE A 1 224 ? -22.033 15.773 33.792 1.00 90.31 224 PHE A CA 1
ATOM 1759 C C . PHE A 1 224 ? -22.472 15.163 32.453 1.00 90.31 224 PHE A C 1
ATOM 1761 O O . PHE A 1 224 ? -23.133 14.131 32.434 1.00 90.31 224 PHE A O 1
ATOM 1768 N N . TYR A 1 225 ? -22.079 15.778 31.333 1.00 87.94 225 TYR A N 1
ATOM 1769 C CA . TYR A 1 225 ? -22.417 15.295 29.988 1.00 87.94 225 TYR A CA 1
ATOM 1770 C C . TYR A 1 225 ? -21.411 14.281 29.420 1.00 87.94 225 TYR A C 1
ATOM 1772 O O . TYR A 1 225 ? -21.565 13.860 28.275 1.00 87.94 225 TYR A O 1
ATOM 1780 N N . GLY A 1 226 ? -20.364 13.914 30.167 1.00 82.31 226 GLY A N 1
ATOM 1781 C CA . GLY A 1 226 ? -19.319 13.010 29.679 1.00 82.31 226 GLY A CA 1
ATOM 1782 C C . GLY A 1 226 ? -18.546 13.551 28.467 1.00 82.31 226 GLY A C 1
ATOM 1783 O O . GLY A 1 226 ? -18.135 12.779 27.602 1.00 82.31 226 GLY A O 1
ATOM 1784 N N . ILE A 1 227 ? -18.363 14.872 28.375 1.00 85.50 227 ILE A N 1
ATOM 1785 C CA . ILE A 1 227 ? -17.667 15.543 27.266 1.00 85.50 227 ILE A CA 1
ATOM 1786 C C . ILE A 1 227 ? -16.381 16.225 27.726 1.00 85.50 227 ILE A C 1
ATOM 1788 O O . ILE A 1 227 ? -16.163 16.464 28.909 1.00 85.50 227 ILE A O 1
ATOM 1792 N N . ASP A 1 228 ? -15.525 16.595 26.774 1.00 83.25 228 ASP A N 1
ATOM 1793 C CA . ASP A 1 228 ? -14.329 17.378 27.075 1.00 83.25 228 ASP A CA 1
ATOM 1794 C C . ASP A 1 228 ? -14.671 18.844 27.412 1.00 83.25 228 ASP A C 1
ATOM 1796 O O . ASP A 1 228 ? -15.568 19.459 26.820 1.00 83.25 228 ASP A O 1
ATOM 1800 N N . SER A 1 229 ? -13.895 19.443 28.317 1.00 81.81 229 SER A N 1
ATOM 1801 C CA . SER A 1 229 ? -14.059 20.842 28.739 1.00 81.81 229 SER A CA 1
ATOM 1802 C C . SER A 1 229 ? -13.953 21.838 27.574 1.00 81.81 229 SER A C 1
ATOM 1804 O O . SER A 1 229 ? -14.696 22.823 27.527 1.00 81.81 229 SER A O 1
ATOM 1806 N N . SER A 1 230 ? -13.122 21.557 26.559 1.00 85.12 230 SER A N 1
ATOM 1807 C CA . SER A 1 230 ? -13.063 22.373 25.339 1.00 85.12 230 SER A CA 1
ATOM 1808 C C . SER A 1 230 ? -14.322 22.227 24.482 1.00 85.12 230 SER A C 1
ATOM 1810 O O . SER A 1 230 ? -14.681 23.154 23.749 1.00 85.12 230 SER A O 1
ATOM 1812 N N . GLN A 1 231 ? -14.997 21.075 24.544 1.00 86.56 231 GLN A N 1
ATOM 1813 C CA . GLN A 1 231 ? -16.261 20.835 23.854 1.00 86.56 231 GLN A CA 1
ATOM 1814 C C . GLN A 1 231 ? -17.392 21.623 24.521 1.00 86.56 231 GLN A C 1
ATOM 1816 O O . GLN A 1 231 ? -18.110 22.342 23.821 1.00 86.56 231 GLN A O 1
ATOM 1821 N N . ALA A 1 232 ? -17.484 21.580 25.855 1.00 89.00 232 ALA A N 1
ATOM 1822 C CA . ALA A 1 232 ? -18.404 22.417 26.628 1.00 89.00 232 ALA A CA 1
ATOM 1823 C C . ALA A 1 232 ? -18.172 23.912 26.337 1.00 89.00 232 ALA A C 1
ATOM 1825 O O . ALA A 1 232 ? -19.106 24.636 25.986 1.00 89.00 232 ALA A O 1
ATOM 1826 N N . SER A 1 233 ? -16.909 24.354 26.354 1.00 91.75 233 SER A N 1
ATOM 1827 C CA . SER A 1 233 ? -16.526 25.730 26.020 1.00 91.75 233 SER A CA 1
ATOM 1828 C C . SER A 1 233 ? -16.949 26.141 24.604 1.00 91.75 233 SER A C 1
ATOM 1830 O O . SER A 1 233 ? -17.480 27.234 24.404 1.00 91.75 233 SER A O 1
ATOM 1832 N N . ARG A 1 234 ? -16.775 25.269 23.600 1.00 89.69 234 ARG A N 1
ATOM 1833 C CA . ARG A 1 234 ? -17.225 25.527 22.219 1.00 89.69 234 ARG A CA 1
ATOM 1834 C C . ARG A 1 234 ? -18.742 25.692 22.118 1.00 89.69 234 ARG A C 1
ATOM 1836 O O . ARG A 1 234 ? -19.201 26.580 21.400 1.00 89.69 234 ARG A O 1
ATOM 1843 N N . ILE A 1 235 ? -19.508 24.874 22.842 1.00 90.31 235 ILE A N 1
ATOM 1844 C CA . ILE A 1 235 ? -20.980 24.924 22.853 1.00 90.31 235 ILE A CA 1
ATOM 1845 C C . ILE A 1 235 ? -21.479 26.225 23.487 1.00 90.31 235 ILE A C 1
ATOM 1847 O O . ILE A 1 235 ? -22.364 26.878 22.917 1.00 90.31 235 ILE A O 1
ATOM 1851 N N . VAL A 1 236 ? -20.887 26.607 24.621 1.00 90.81 236 VAL A N 1
ATOM 1852 C CA . VAL A 1 236 ? -21.178 27.856 25.339 1.00 90.81 236 VAL A CA 1
ATOM 1853 C C . VAL A 1 236 ? -20.841 29.073 24.480 1.00 90.81 236 VAL A C 1
ATOM 1855 O O . VAL A 1 236 ? -21.679 29.948 24.297 1.00 90.81 236 VAL A O 1
ATOM 1858 N N . ASN A 1 237 ? -19.650 29.093 23.880 1.00 87.75 237 ASN A N 1
ATOM 1859 C CA . ASN A 1 237 ? -19.155 30.231 23.103 1.00 87.75 237 ASN A CA 1
ATOM 1860 C C . ASN A 1 237 ? -19.695 30.290 21.662 1.00 87.75 237 ASN A C 1
ATOM 1862 O O . ASN A 1 237 ? -19.239 31.114 20.871 1.00 87.75 237 ASN A O 1
ATOM 1866 N N . GLY A 1 238 ? -20.609 29.390 21.279 1.00 78.38 238 GLY A N 1
ATOM 1867 C CA . GLY A 1 238 ? -21.199 29.358 19.936 1.00 78.38 238 GLY A CA 1
ATOM 1868 C C . GLY A 1 238 ? -20.210 29.048 18.805 1.00 78.38 238 GLY A C 1
ATOM 1869 O O . GLY A 1 238 ? -20.541 29.242 17.638 1.00 78.38 238 GLY A O 1
ATOM 1870 N N . LYS A 1 239 ? -19.005 28.552 19.114 1.00 62.69 239 LYS A N 1
ATOM 1871 C CA . LYS A 1 239 ? -17.991 28.215 18.108 1.00 62.69 239 LYS A CA 1
ATOM 1872 C C . LYS A 1 239 ? -18.314 26.850 17.505 1.00 62.69 239 LYS A C 1
ATOM 1874 O O . LYS A 1 239 ? -17.908 25.815 18.033 1.00 62.69 239 LYS A O 1
ATOM 1879 N N . THR A 1 240 ? -19.043 26.827 16.392 1.00 50.62 240 THR A N 1
ATOM 1880 C CA . THR A 1 240 ? -19.139 25.627 15.555 1.00 50.62 240 THR A CA 1
ATOM 1881 C C . THR A 1 240 ? -17.787 25.386 14.895 1.00 50.62 240 THR A C 1
ATOM 1883 O O . THR A 1 240 ? -17.300 26.226 14.143 1.00 50.62 240 THR A O 1
ATOM 1886 N N . SER A 1 241 ? -17.167 24.241 15.177 1.00 42.56 241 SER A N 1
ATOM 1887 C CA . SER A 1 241 ? -16.051 23.733 14.383 1.00 42.56 241 SER A CA 1
ATOM 1888 C C . SER A 1 241 ? -16.517 23.612 12.932 1.00 42.56 241 SER A C 1
ATOM 1890 O O . SER A 1 241 ? -17.376 22.783 12.638 1.00 42.56 241 SER A O 1
ATOM 1892 N N . GLY A 1 242 ? -16.005 24.473 12.052 1.00 36.84 242 GLY A N 1
ATOM 1893 C CA . GLY A 1 242 ? -16.293 24.417 10.626 1.00 36.84 242 GLY A CA 1
ATOM 18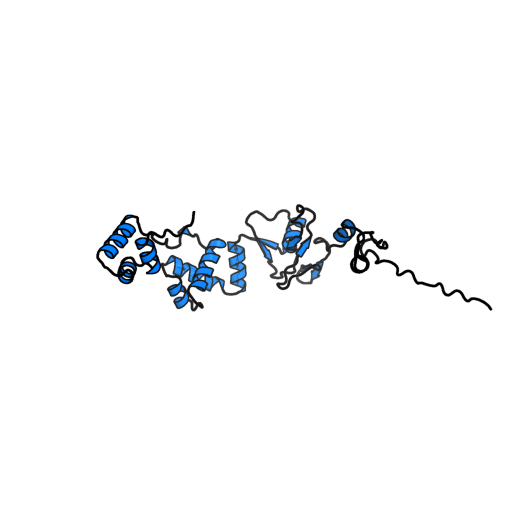94 C C . GLY A 1 242 ? -15.765 23.113 10.050 1.00 36.84 242 GLY A C 1
ATOM 1895 O O . GLY A 1 242 ? -14.557 22.926 9.987 1.00 36.84 242 GLY A O 1
ATOM 1896 N N . HIS A 1 243 ? -16.673 22.215 9.691 1.00 31.78 243 HIS A N 1
ATOM 1897 C CA . HIS A 1 243 ? -16.510 21.215 8.643 1.00 31.78 243 HIS A CA 1
ATOM 1898 C C . HIS A 1 243 ? -17.840 21.236 7.889 1.00 31.78 243 HIS A C 1
ATOM 1900 O O . HIS A 1 243 ? -18.857 20.757 8.393 1.00 31.78 243 HIS A O 1
ATOM 1906 N N . SER A 1 244 ? -17.820 21.950 6.765 1.00 28.62 244 SER A N 1
ATOM 1907 C CA . SER A 1 244 ? -18.788 21.828 5.674 1.00 28.62 244 SER A CA 1
ATOM 1908 C C . SER A 1 244 ? -18.445 20.603 4.842 1.00 28.62 244 SER A C 1
ATOM 1910 O O . SER A 1 244 ? -17.233 20.299 4.758 1.00 28.62 244 SER A O 1
#

Sequence (244 aa):
MTAVHHSDATIAQGPVCKACGKVIEKRPKDAYRVWRKRVYCSKDCADASRPSILSDYIVVESGCWEWQGHIDKNGYGKAYDIEQPPGRRVDWAHRVSYRRHKGPIPEGYHLDHECENPPCVNPDHLCPVTPAEHVRRTLGRLGVFEDQMEAVQLRIEGLTYQQIADATGLAGFKSAHDRVKSAIANGLVDPDDLPKVERLTLDDRRSIRALYALGVPQTEIAAFYGIDSSQASRIVNGKTSGHS

pLDDT: mean 89.36, std 13.84, range [28.62, 98.44]

Radius of gyration: 31.38 Å; chains: 1; bounding box: 95×53×78 Å

Secondary structure (DSSP, 8-state):
------------PPPBPTTT--B-PPPTTS-HHHHTT---SSHHHHHHTSPPTTTSEEE-TTS-EEE-SEE-TTS-EEEE-TTSPTT--EEEHHHHHHHHHH-PPPTTPEEEETT--TTB--GGGEEEE-HHHHHHHHHHHHT-HHHHHHHHHHHHTT--HHHHHHHHT-SSHHHHHHHHHHHHHTTSS-GGGSPP-PPPPHHHHHHHHHHHHTT--HHHHHHHTT--HHHHHHHHTT------

Foldseek 3Di:
DDDDDDDDPPPPFAAAAPQPRHGADDDPPDDPVRRNPDNHNDPVSVVVPFDDLVPQFDQDPVRFTQHNHDADPVRWDWGAAPPDDPPPRIDTSLLSLLCVPVNHQDPQWDWDQCPPRRRGNDNVRIDTDHLLVRVCVVVVVVVCNVVLVQLLVVQLVPDQLQVSCVVSVNPGSVVSVVSNVSCCVRVVDPPVSGDDDPDQDPVLLVVLQVCVVVVNQLVVSCVVVVHDSVVSVCSNVVPDPDDD

Organism: NCBI:txid1255625

InterPro domains:
  IPR003615 HNH nuclease [PF13392] (92-136)
  IPR044925 His-Me finger superfamily [SSF54060] (61-135)
  IPR044930 Homing endonuclease, His-Me finger superfamily [G3DSA:3.90.75.10] (58-167)